Protein AF-A0A1G0L7F6-F1 (afdb_monomer_lite)

Secondary structure (DSSP, 8-state):
----S--HHHHHHSGGGGHHHHHHHHHHHTT--TTT--SEEEEEE--SSS--SPPEEEESS-SSSSS-EEEEEEHHHHHH-TTHHHHHHHHHHHHTTPPPGGGGT--TTT--BTTS--GGG--BTTBPPSS--B--HHHHHHHHT-TTT-GGG-SS----PPPPPTTS-S--PPPPP--TTS-----EEEESS---TT--GGGGGSSEE-----SS----TTT-EEPPPPSSSEEEEEEEEEEEEEEEEEEEEE-BTTTB---SEEEEEEEETTEEEEEEEEE--SSEEEEEEEEEEEEEEEEEEE--TTS--EEEEEEEE-TTS-BSS---EESS--S-SBTT-

Sequence (345 aa):
MHRSAHTLASLRAAPESGVPPLVAELLAAQGVSRFSARHVYVIVVMNDADDFPIGGGRPLNGGLGTGAGVVVLSSFALTRSPNVQSTLQHELGHGFGLVHSDNYGEDMATGRSLMSYNPAHHTNGLEPSATPGVLLPVELAALALNRRVFPALSGETTVVLPAAVPGHPDLAWLPAMTIPGQPAVALAVTTRSGEEFQSAAARIAHGRLRPSAGPGVTFDASTMWQSSHSADGWVALDLAFPASVTLTGVGIHTGHSGLYHQAQEVRLDVLDGASSRVVTSAATGEADCLLATTVASGRTWRLSFRAGSSGMVTVRGLEFRGAAGEDVYPPMVREVAPARRPCGG

Radius of gyration: 21.84 Å; chains: 1; bounding box: 54×44×63 Å

Foldseek 3Di:
DDDDPDDQVRQCVDPPSNVQAVVLVVCVVVVHALLRALEAAEAEAEDQPDWGPPWAKARQQKAQARHFIYIYTYVNCLVPPQQSVLSRQLRVLRRNFHAACVLLVAAQQPDLASSHVDCQQGHGNNHGRPRHRDHDPLSLLSSCLNCSHCVPSVPDDLNQRDDGDPPGPANDMRHNDPHPPHFHQQWDKDWPQDFPPLAGRSQAAAAAQDDQADDDWPDDSNRKGKGDFAPVQKTKIKTAGRDKAKFQKKWWAKDHRVDDAAFQKKWKWADDPPDIDTFDMAGQQDRIAIAGGDTDIHRMMMMMTGTDPRSMMMTRHMFTQHPVRHTSHRDYNYNDGTRPHHGHD

Structure (mmCIF, N/CA/C/O backbone):
data_AF-A0A1G0L7F6-F1
#
_entry.id   AF-A0A1G0L7F6-F1
#
loop_
_atom_site.group_PDB
_atom_site.id
_atom_site.type_symbol
_atom_site.label_atom_id
_atom_site.label_alt_id
_atom_site.label_comp_id
_atom_site.label_asym_id
_atom_site.label_entity_id
_atom_site.label_seq_id
_atom_site.pdbx_PDB_ins_code
_atom_site.Cartn_x
_atom_site.Cartn_y
_atom_site.Cartn_z
_atom_site.occupancy
_atom_site.B_iso_or_equiv
_atom_site.auth_seq_id
_atom_site.auth_comp_id
_atom_site.auth_asym_id
_atom_site.auth_atom_id
_atom_site.pdbx_PDB_model_num
ATOM 1 N N . MET A 1 1 ? 17.304 -17.169 -14.401 1.00 72.06 1 MET A N 1
ATOM 2 C CA . MET A 1 1 ? 16.814 -16.576 -15.663 1.00 72.06 1 MET A CA 1
ATOM 3 C C . MET A 1 1 ? 15.602 -17.382 -16.098 1.00 72.06 1 MET A C 1
ATOM 5 O O . MET A 1 1 ? 15.721 -18.596 -16.178 1.00 72.06 1 MET A O 1
ATOM 9 N N . HIS A 1 2 ? 14.447 -16.740 -16.275 1.00 83.88 2 HIS A N 1
ATOM 10 C CA . HIS A 1 2 ? 13.197 -17.379 -16.711 1.00 83.88 2 HIS A CA 1
ATOM 11 C C . HIS A 1 2 ? 12.884 -16.929 -18.139 1.00 83.88 2 HIS A C 1
ATOM 13 O O . HIS A 1 2 ? 13.064 -15.750 -18.441 1.00 83.88 2 HIS A O 1
ATOM 19 N N . ARG A 1 3 ? 12.444 -17.838 -19.013 1.00 89.00 3 ARG A N 1
ATOM 20 C CA . ARG A 1 3 ? 12.046 -17.512 -20.391 1.00 89.00 3 ARG A CA 1
ATOM 21 C C . ARG A 1 3 ? 10.538 -17.662 -20.508 1.00 89.00 3 ARG A C 1
ATOM 23 O O . ARG A 1 3 ? 10.031 -18.748 -20.261 1.00 89.00 3 ARG A O 1
ATOM 30 N N . SER A 1 4 ? 9.865 -16.586 -20.910 1.00 91.25 4 SER A N 1
ATOM 31 C CA . SER A 1 4 ? 8.408 -16.588 -21.012 1.00 91.25 4 SER A CA 1
ATOM 32 C C . SER A 1 4 ? 7.893 -17.504 -22.125 1.00 91.25 4 SER A C 1
ATOM 34 O O . SER A 1 4 ? 8.513 -17.606 -23.189 1.00 91.25 4 SER A O 1
ATOM 36 N N . ALA A 1 5 ? 6.735 -18.123 -21.887 1.00 93.44 5 ALA A N 1
ATOM 37 C CA . ALA A 1 5 ? 5.958 -18.830 -22.904 1.00 93.44 5 ALA A CA 1
ATOM 38 C C . ALA A 1 5 ? 5.149 -17.889 -23.825 1.00 93.44 5 ALA A C 1
ATOM 40 O O . ALA A 1 5 ? 4.627 -18.326 -24.853 1.00 93.44 5 ALA A O 1
ATOM 41 N N . HIS A 1 6 ? 5.032 -16.604 -23.478 1.00 93.62 6 HIS A N 1
ATOM 42 C CA . HIS A 1 6 ? 4.277 -15.622 -24.251 1.00 93.62 6 HIS A CA 1
ATOM 43 C C . HIS A 1 6 ? 5.030 -15.164 -25.507 1.00 93.62 6 HIS A C 1
ATOM 45 O O . HIS A 1 6 ? 6.242 -14.950 -25.505 1.00 93.62 6 HIS A O 1
ATOM 51 N N . THR A 1 7 ? 4.285 -14.954 -26.594 1.00 95.00 7 THR A N 1
ATOM 52 C CA . THR A 1 7 ? 4.811 -14.331 -27.818 1.00 95.00 7 THR A CA 1
ATOM 53 C C . THR A 1 7 ? 4.715 -12.809 -27.729 1.00 95.00 7 THR A C 1
ATOM 55 O O . THR A 1 7 ? 3.814 -12.281 -27.074 1.00 95.00 7 THR A O 1
ATOM 58 N N . LEU A 1 8 ? 5.569 -12.086 -28.460 1.00 94.25 8 LEU A N 1
ATOM 59 C CA . LEU A 1 8 ? 5.511 -10.619 -28.525 1.00 94.25 8 LEU A CA 1
ATOM 60 C C . LEU A 1 8 ? 4.131 -10.108 -28.975 1.00 94.25 8 LEU A C 1
ATOM 62 O O . LEU A 1 8 ? 3.608 -9.155 -28.405 1.00 94.25 8 LEU A O 1
ATOM 66 N N . ALA A 1 9 ? 3.511 -10.779 -29.952 1.00 95.12 9 ALA A N 1
ATOM 67 C CA . ALA A 1 9 ? 2.163 -10.452 -30.413 1.00 95.12 9 ALA A CA 1
ATOM 68 C C . ALA A 1 9 ? 1.120 -10.600 -29.292 1.00 95.12 9 ALA A C 1
ATOM 70 O O . ALA A 1 9 ? 0.277 -9.722 -29.120 1.00 95.12 9 ALA A O 1
ATOM 71 N N . SER A 1 10 ? 1.210 -11.666 -28.486 1.00 95.31 10 SER A N 1
ATOM 72 C CA . SER A 1 10 ? 0.304 -11.854 -27.346 1.00 95.31 10 SER A CA 1
ATOM 73 C C . SER A 1 10 ? 0.489 -10.794 -26.257 1.00 95.31 10 SER A C 1
ATOM 75 O O . SER A 1 10 ? -0.498 -10.345 -25.684 1.00 95.31 10 SER A O 1
ATOM 77 N N . LEU A 1 11 ? 1.726 -10.344 -26.011 1.00 95.25 11 LEU A N 1
ATOM 78 C CA . LEU A 1 11 ? 2.011 -9.295 -25.028 1.00 95.25 11 LEU A CA 1
ATOM 79 C C . LEU A 1 11 ? 1.459 -7.934 -25.467 1.00 95.25 11 LEU A C 1
ATOM 81 O O . LEU A 1 11 ? 0.897 -7.218 -24.647 1.00 95.25 11 LEU A O 1
ATOM 85 N N . ARG A 1 12 ? 1.550 -7.597 -26.760 1.00 95.19 12 ARG A N 1
ATOM 86 C CA . ARG A 1 12 ? 0.977 -6.353 -27.311 1.00 95.19 12 ARG A CA 1
ATOM 87 C C . ARG A 1 12 ? -0.542 -6.296 -27.225 1.00 95.19 12 ARG A C 1
ATOM 89 O O . ARG A 1 12 ? -1.099 -5.217 -27.066 1.00 95.19 12 ARG A O 1
ATOM 96 N N . ALA A 1 13 ? -1.202 -7.443 -27.355 1.00 95.50 13 ALA A N 1
ATOM 97 C CA . ALA A 1 13 ? -2.653 -7.541 -27.245 1.00 95.50 13 ALA A CA 1
ATOM 98 C C . ALA A 1 13 ? -3.151 -7.553 -25.787 1.00 95.50 13 ALA A C 1
ATOM 100 O O . ALA A 1 13 ? -4.350 -7.412 -25.550 1.00 95.50 13 ALA A O 1
ATOM 101 N N . ALA A 1 14 ? -2.258 -7.753 -24.815 1.00 94.06 14 ALA A N 1
ATOM 102 C CA . ALA A 1 14 ? -2.611 -7.839 -23.406 1.00 94.06 14 ALA A CA 1
ATOM 103 C C . ALA A 1 14 ? -2.655 -6.449 -22.733 1.00 94.06 14 ALA A C 1
ATOM 105 O O . ALA A 1 14 ? -1.966 -5.523 -23.167 1.00 94.06 14 ALA A O 1
ATOM 106 N N . PRO A 1 15 ? -3.428 -6.290 -21.639 1.00 89.62 15 PRO A N 1
ATOM 107 C CA . PRO A 1 15 ? -3.436 -5.063 -20.847 1.00 89.62 15 PRO A CA 1
ATOM 108 C C . PRO A 1 15 ? -2.047 -4.697 -20.325 1.00 89.62 15 PRO A C 1
ATOM 110 O O . PRO A 1 15 ? -1.209 -5.574 -20.103 1.00 89.62 15 PRO A O 1
ATOM 113 N N . GLU A 1 16 ? -1.836 -3.401 -20.078 1.00 89.00 16 GLU A N 1
ATOM 114 C CA . GLU A 1 16 ? -0.613 -2.882 -19.449 1.00 89.00 16 GLU A CA 1
ATOM 115 C C . GLU A 1 16 ? 0.664 -3.396 -20.139 1.00 89.00 16 GLU A C 1
ATOM 117 O O . GLU A 1 16 ? 1.609 -3.851 -19.495 1.00 89.00 16 GLU A O 1
ATOM 122 N N . SER A 1 17 ? 0.651 -3.390 -21.476 1.00 90.19 17 SER A N 1
ATOM 123 C CA . SER A 1 17 ? 1.764 -3.831 -22.326 1.00 90.19 17 SER A CA 1
ATOM 124 C C . SER A 1 17 ? 2.226 -5.275 -22.066 1.00 90.19 17 SER A C 1
ATOM 126 O O . SER A 1 17 ? 3.386 -5.616 -22.299 1.00 90.19 17 SER A O 1
ATOM 128 N N . GLY A 1 18 ? 1.335 -6.133 -21.558 1.00 92.62 18 GLY A N 1
ATOM 129 C CA . GLY A 1 18 ? 1.617 -7.543 -21.292 1.00 92.62 18 GLY A CA 1
ATOM 130 C C . GLY A 1 18 ? 2.434 -7.814 -20.029 1.00 92.62 18 GLY A C 1
ATOM 131 O O . GLY A 1 18 ? 2.812 -8.960 -19.793 1.00 92.62 18 GLY A O 1
ATOM 132 N N . VAL A 1 19 ? 2.674 -6.814 -19.177 1.00 94.38 19 VAL A N 1
ATOM 133 C CA . VAL A 1 19 ? 3.399 -7.015 -17.911 1.00 94.38 19 VAL A CA 1
ATOM 134 C C . VAL A 1 19 ? 2.652 -7.949 -16.945 1.00 94.38 19 VAL A C 1
ATOM 136 O O . VAL A 1 19 ? 3.289 -8.857 -16.407 1.00 94.38 19 VAL A O 1
ATOM 139 N N . PRO A 1 20 ? 1.326 -7.819 -16.727 1.00 94.88 20 PRO A N 1
ATOM 140 C CA . PRO A 1 20 ? 0.623 -8.675 -15.776 1.00 94.88 20 PRO A CA 1
ATOM 141 C C . PRO A 1 20 ? 0.734 -10.190 -16.021 1.00 94.88 20 PRO A C 1
ATOM 143 O O . PRO A 1 20 ? 1.033 -10.908 -15.062 1.00 94.88 20 PRO A O 1
ATOM 146 N N . PRO A 1 21 ? 0.535 -10.722 -17.247 1.00 95.38 21 PRO A N 1
ATOM 147 C CA . PRO A 1 21 ? 0.727 -12.151 -17.491 1.00 95.38 21 PRO A CA 1
ATOM 148 C C . PRO A 1 21 ? 2.187 -12.598 -17.300 1.00 95.38 21 PRO A C 1
ATOM 150 O O . PRO A 1 21 ? 2.408 -13.673 -16.748 1.00 95.38 21 PRO A O 1
ATOM 153 N N . LEU A 1 22 ? 3.182 -11.765 -17.641 1.00 95.75 22 LEU A N 1
ATOM 154 C CA . LEU A 1 22 ? 4.599 -12.070 -17.384 1.00 95.75 22 LEU A CA 1
ATOM 155 C C . LEU A 1 22 ? 4.899 -12.177 -15.884 1.00 95.75 22 LEU A C 1
ATOM 157 O O . LEU A 1 22 ? 5.602 -13.088 -15.449 1.00 95.75 22 LEU A O 1
ATOM 161 N N . VAL A 1 23 ? 4.340 -11.273 -15.076 1.00 94.88 23 VAL A N 1
ATOM 162 C CA . VAL A 1 23 ? 4.461 -11.329 -13.614 1.00 94.88 23 VAL A CA 1
ATOM 163 C C . VAL A 1 23 ? 3.778 -12.579 -13.060 1.00 94.88 23 VAL A C 1
ATOM 165 O O . VAL A 1 23 ? 4.362 -13.256 -12.217 1.00 94.88 23 VAL A O 1
ATOM 168 N N . ALA A 1 24 ? 2.577 -12.923 -13.535 1.00 95.19 24 ALA A N 1
ATOM 169 C CA . ALA A 1 24 ? 1.886 -14.141 -13.112 1.00 95.19 24 ALA A CA 1
ATOM 170 C C . ALA A 1 24 ? 2.729 -15.399 -13.386 1.00 95.19 24 ALA A C 1
ATOM 172 O O . ALA A 1 24 ? 2.884 -16.242 -12.500 1.00 95.19 24 ALA A O 1
ATOM 173 N N . GLU A 1 25 ? 3.324 -15.487 -14.579 1.00 95.31 25 GLU A N 1
ATOM 174 C CA . GLU A 1 25 ? 4.220 -16.576 -14.971 1.00 95.31 25 GLU A CA 1
ATOM 175 C C . GLU A 1 25 ? 5.462 -16.649 -14.066 1.00 95.31 25 GLU A C 1
ATOM 177 O O . GLU A 1 25 ? 5.811 -17.723 -13.575 1.00 95.31 25 GLU A O 1
ATOM 182 N N . LEU A 1 26 ? 6.097 -15.506 -13.780 1.00 94.19 26 LEU A N 1
ATOM 183 C CA . LEU A 1 26 ? 7.281 -15.428 -12.916 1.00 94.19 26 LEU A CA 1
ATOM 184 C C . LEU A 1 26 ? 6.991 -15.836 -11.469 1.00 94.19 26 LEU A C 1
ATOM 186 O O . LEU A 1 26 ? 7.771 -16.584 -10.878 1.00 94.19 26 LEU A O 1
ATOM 190 N N . LEU A 1 27 ? 5.881 -15.364 -10.895 1.00 93.50 27 LEU A N 1
ATOM 191 C CA . LEU A 1 27 ? 5.478 -15.729 -9.536 1.00 93.50 27 LEU A CA 1
ATOM 192 C C . LEU A 1 27 ? 5.204 -17.236 -9.436 1.00 93.50 27 LEU A C 1
ATOM 194 O O . LEU A 1 27 ? 5.691 -17.886 -8.509 1.00 93.50 27 LEU A O 1
ATOM 198 N N . ALA A 1 28 ? 4.500 -17.800 -10.425 1.00 94.31 28 ALA A N 1
ATOM 199 C CA . ALA A 1 28 ? 4.236 -19.234 -10.504 1.00 94.31 28 ALA A CA 1
ATOM 200 C C . ALA A 1 28 ? 5.531 -20.052 -10.626 1.00 94.31 28 ALA A C 1
ATOM 202 O O . ALA A 1 28 ? 5.722 -21.006 -9.874 1.00 94.31 28 ALA A O 1
ATOM 203 N N . ALA A 1 29 ? 6.453 -19.644 -11.505 1.00 93.44 29 ALA A N 1
ATOM 204 C CA . ALA A 1 29 ? 7.744 -20.309 -11.691 1.00 93.44 29 ALA A CA 1
ATOM 205 C C . ALA A 1 29 ? 8.616 -20.294 -10.422 1.00 93.44 29 ALA A C 1
ATOM 207 O O . ALA A 1 29 ? 9.416 -21.201 -10.206 1.00 93.44 29 ALA A O 1
ATOM 208 N N . GLN A 1 30 ? 8.457 -19.278 -9.571 1.00 91.69 30 GLN A N 1
ATOM 209 C CA . GLN A 1 30 ? 9.163 -19.171 -8.295 1.00 91.69 30 GLN A CA 1
ATOM 210 C C . GLN A 1 30 ? 8.425 -19.811 -7.113 1.00 91.69 30 GLN A C 1
ATOM 212 O O . GLN A 1 30 ? 8.965 -19.829 -6.008 1.00 91.69 30 GLN A O 1
ATOM 217 N N . GLY A 1 31 ? 7.204 -20.320 -7.309 1.00 91.75 31 GLY A N 1
ATOM 218 C CA . GLY A 1 31 ? 6.394 -20.870 -6.221 1.00 91.75 31 GLY A CA 1
ATOM 219 C C . GLY A 1 31 ? 6.024 -19.831 -5.157 1.00 91.75 31 GLY A C 1
ATOM 220 O O . GLY A 1 31 ? 5.859 -20.173 -3.986 1.00 91.75 31 GLY A O 1
ATOM 221 N N . VAL A 1 32 ? 5.919 -18.555 -5.540 1.00 88.62 32 VAL A N 1
ATOM 222 C CA . VAL A 1 32 ? 5.548 -17.453 -4.642 1.00 88.62 32 VAL A CA 1
ATOM 223 C C . VAL A 1 32 ? 4.244 -16.798 -5.092 1.00 88.62 32 VAL A C 1
ATOM 225 O O . VAL A 1 32 ? 3.774 -16.967 -6.212 1.00 88.62 32 VAL A O 1
ATOM 228 N N . SER A 1 33 ? 3.644 -16.025 -4.194 1.00 86.75 33 SER A N 1
ATOM 229 C CA . SER A 1 33 ? 2.501 -15.162 -4.483 1.00 86.75 33 SER A CA 1
ATOM 230 C C . SER A 1 33 ? 2.938 -13.705 -4.463 1.00 86.75 33 SER A C 1
ATOM 232 O O . SER A 1 33 ? 4.004 -13.371 -3.935 1.00 86.75 33 SER A O 1
ATOM 234 N N . ARG A 1 34 ? 2.063 -12.805 -4.915 1.00 85.25 34 ARG A N 1
ATOM 235 C CA . ARG A 1 34 ? 2.271 -11.358 -4.742 1.00 85.25 34 ARG A CA 1
ATOM 236 C C . ARG A 1 34 ? 2.502 -10.944 -3.276 1.00 85.25 34 ARG A C 1
ATOM 238 O O . ARG A 1 34 ? 3.130 -9.922 -3.023 1.00 85.25 34 ARG A O 1
ATOM 245 N N . PHE A 1 35 ? 2.027 -11.735 -2.307 1.00 80.88 35 PHE A N 1
ATOM 246 C CA . PHE A 1 35 ? 2.174 -11.460 -0.873 1.00 80.88 35 PHE A CA 1
ATOM 247 C C . PHE A 1 35 ? 3.419 -12.085 -0.241 1.00 80.88 35 PHE A C 1
ATOM 249 O O . PHE A 1 35 ? 3.814 -11.656 0.842 1.00 80.88 35 PHE A O 1
ATOM 256 N N . SER A 1 36 ? 4.029 -13.088 -0.877 1.00 79.56 36 SER A N 1
ATOM 257 C CA . SER A 1 36 ? 5.239 -13.756 -0.374 1.00 79.56 36 SER A CA 1
ATOM 258 C C . SER A 1 36 ? 6.500 -13.424 -1.172 1.00 79.56 36 SER A C 1
ATOM 260 O O . SER A 1 36 ? 7.602 -13.695 -0.695 1.00 79.56 36 SER A O 1
ATOM 262 N N . ALA A 1 37 ? 6.365 -12.807 -2.348 1.00 83.06 37 ALA A N 1
ATOM 263 C CA . ALA A 1 37 ? 7.486 -12.345 -3.154 1.00 83.06 37 ALA A CA 1
ATOM 264 C C . ALA A 1 37 ? 8.290 -11.237 -2.442 1.00 83.06 37 ALA A C 1
ATOM 266 O O . ALA A 1 37 ? 7.727 -10.305 -1.861 1.00 83.06 37 ALA A O 1
ATOM 267 N N . ARG A 1 38 ? 9.624 -11.347 -2.508 1.00 80.06 38 ARG A N 1
ATOM 268 C CA . ARG A 1 38 ? 10.590 -10.468 -1.814 1.00 80.06 38 ARG A CA 1
ATOM 269 C C . ARG A 1 38 ? 11.515 -9.686 -2.750 1.00 80.06 38 ARG A C 1
ATOM 271 O O . ARG A 1 38 ? 12.382 -8.967 -2.273 1.00 80.06 38 ARG A O 1
ATOM 278 N N . HIS A 1 39 ? 11.359 -9.840 -4.061 1.00 85.06 39 HIS A N 1
ATOM 279 C CA . HIS A 1 39 ? 12.280 -9.282 -5.051 1.00 85.06 39 HIS A CA 1
ATOM 280 C C . HIS A 1 39 ? 11.573 -8.281 -5.957 1.00 85.06 39 HIS A C 1
ATOM 282 O O . HIS A 1 39 ? 10.395 -8.447 -6.258 1.00 85.06 39 HIS A O 1
ATOM 288 N N . VAL A 1 40 ? 12.301 -7.278 -6.441 1.00 89.44 40 VAL A N 1
ATOM 289 C CA . VAL A 1 40 ? 11.885 -6.560 -7.648 1.00 89.44 40 VAL A CA 1
ATOM 290 C C . VAL A 1 40 ? 12.334 -7.372 -8.855 1.00 89.44 40 VAL A C 1
ATOM 292 O O . VAL A 1 40 ? 13.505 -7.732 -8.977 1.00 89.44 40 VAL A O 1
ATOM 295 N N . TYR A 1 41 ? 11.386 -7.698 -9.725 1.00 91.81 41 TYR A N 1
ATOM 296 C CA . TYR A 1 41 ? 11.633 -8.468 -10.935 1.00 91.81 41 TYR A CA 1
ATOM 297 C C . TYR A 1 41 ? 11.946 -7.524 -12.086 1.00 91.81 41 TYR A C 1
ATOM 299 O O . TYR A 1 41 ? 11.097 -6.730 -12.473 1.00 91.81 41 TYR A O 1
ATOM 307 N N . VAL A 1 42 ? 13.142 -7.631 -12.657 1.00 94.25 42 VAL A N 1
ATOM 308 C CA . VAL A 1 42 ? 13.467 -6.948 -13.913 1.00 94.25 42 VAL A CA 1
ATOM 309 C C . VAL A 1 42 ? 13.126 -7.883 -15.068 1.00 94.25 42 VAL A C 1
ATOM 311 O O . VAL A 1 42 ? 13.669 -8.984 -15.170 1.00 94.25 42 VAL A O 1
ATOM 314 N N . ILE A 1 43 ? 12.206 -7.450 -15.921 1.00 95.25 43 ILE A N 1
ATOM 315 C CA . ILE A 1 43 ? 11.708 -8.190 -17.075 1.00 95.25 43 ILE A CA 1
ATOM 316 C C . ILE A 1 43 ? 12.208 -7.496 -18.334 1.00 95.25 43 ILE A C 1
ATOM 318 O O . ILE A 1 43 ? 11.860 -6.350 -18.604 1.00 95.25 43 ILE A O 1
ATOM 322 N N . VAL A 1 44 ? 13.003 -8.215 -19.121 1.00 95.06 44 VAL A N 1
ATOM 323 C CA . VAL A 1 44 ? 13.464 -7.747 -20.429 1.00 95.06 44 VAL A CA 1
ATOM 324 C C . VAL A 1 44 ? 12.673 -8.473 -21.508 1.00 95.06 44 VAL A C 1
ATOM 326 O O . VAL A 1 44 ? 12.763 -9.696 -21.633 1.00 95.06 44 VAL A O 1
ATOM 329 N N . VAL A 1 45 ? 11.898 -7.725 -22.290 1.00 95.25 45 VAL A N 1
ATOM 330 C CA . VAL A 1 45 ? 11.219 -8.251 -23.477 1.00 95.25 45 VAL A CA 1
ATOM 331 C C . VAL A 1 45 ? 12.175 -8.146 -24.658 1.00 95.25 45 VAL A C 1
ATOM 333 O O . VAL A 1 45 ? 12.540 -7.054 -25.087 1.00 95.25 45 VAL A O 1
ATOM 336 N N . MET A 1 46 ? 12.589 -9.301 -25.178 1.00 94.50 46 MET A N 1
ATOM 337 C CA . MET A 1 46 ? 13.467 -9.374 -26.344 1.00 94.50 46 MET A CA 1
ATOM 338 C C . MET A 1 46 ? 12.701 -8.928 -27.592 1.00 94.50 46 MET A C 1
ATOM 340 O O . MET A 1 46 ? 11.808 -9.630 -28.071 1.00 94.50 46 MET A O 1
ATOM 344 N N . ASN A 1 47 ? 13.035 -7.743 -28.081 1.00 92.56 47 ASN A N 1
ATOM 345 C CA . ASN A 1 47 ? 12.400 -7.068 -29.195 1.00 92.56 47 ASN A CA 1
ATOM 346 C C . ASN A 1 47 ? 13.342 -5.973 -29.711 1.00 92.56 47 ASN A C 1
ATOM 348 O O . ASN A 1 47 ? 13.459 -4.927 -29.086 1.00 92.56 47 ASN A O 1
ATOM 352 N N . ASP A 1 48 ? 14.005 -6.213 -30.842 1.00 92.88 48 ASP A N 1
ATOM 353 C CA . ASP A 1 48 ? 14.969 -5.264 -31.424 1.00 92.88 48 ASP A CA 1
ATOM 354 C C . ASP A 1 48 ? 14.338 -4.325 -32.466 1.00 92.88 48 ASP A C 1
ATOM 356 O O . ASP A 1 48 ? 15.033 -3.486 -33.050 1.00 92.88 48 ASP A O 1
ATOM 360 N N . ALA A 1 49 ? 13.039 -4.490 -32.740 1.00 95.00 49 ALA A N 1
ATOM 361 C CA . ALA A 1 49 ? 12.332 -3.757 -33.785 1.00 95.00 49 ALA A CA 1
ATOM 362 C C . ALA A 1 49 ? 11.860 -2.376 -33.314 1.00 95.00 49 ALA A C 1
ATOM 364 O O . ALA A 1 49 ? 11.966 -1.406 -34.063 1.00 95.00 49 ALA A O 1
ATOM 365 N N . ASP A 1 50 ? 11.350 -2.286 -32.087 1.00 95.12 50 ASP A N 1
ATOM 366 C CA . ASP A 1 50 ? 10.826 -1.057 -31.496 1.00 95.12 50 ASP A CA 1
ATOM 367 C C . ASP A 1 50 ? 10.925 -1.085 -29.963 1.00 95.12 50 ASP A C 1
ATOM 369 O O . ASP A 1 50 ? 11.206 -2.121 -29.353 1.00 95.12 50 ASP A O 1
ATOM 373 N N . ASP A 1 51 ? 10.668 0.065 -29.338 1.00 93.75 51 ASP A N 1
ATOM 374 C CA . ASP A 1 51 ? 10.638 0.201 -27.883 1.00 93.75 51 ASP A CA 1
ATOM 375 C C . ASP A 1 51 ? 9.303 -0.280 -27.292 1.00 93.75 51 ASP A C 1
ATOM 377 O O . ASP A 1 51 ? 8.483 0.495 -26.796 1.00 93.75 51 ASP A O 1
ATOM 381 N N . PHE A 1 52 ? 9.054 -1.586 -27.405 1.00 94.94 52 PHE A N 1
ATOM 382 C CA . PHE A 1 52 ? 7.931 -2.239 -26.742 1.00 94.94 52 PHE A CA 1
ATOM 383 C C . PHE A 1 52 ? 8.400 -3.369 -25.810 1.00 94.94 52 PHE A C 1
ATOM 385 O O . PHE A 1 52 ? 9.105 -4.279 -26.269 1.00 94.94 52 PHE A O 1
ATOM 392 N N . PRO A 1 53 ? 7.928 -3.387 -24.548 1.00 93.81 53 PRO A N 1
ATOM 393 C CA . PRO A 1 53 ? 7.170 -2.321 -23.894 1.00 93.81 53 PRO A CA 1
ATOM 394 C C . PRO A 1 53 ? 8.089 -1.137 -23.563 1.00 93.81 53 PRO A C 1
ATOM 396 O O . PRO A 1 53 ? 9.281 -1.331 -23.323 1.00 93.81 53 PRO A O 1
ATOM 399 N N . ILE A 1 54 ? 7.512 0.066 -23.513 1.00 92.00 54 ILE A N 1
ATOM 400 C CA . ILE A 1 54 ? 8.199 1.242 -22.967 1.00 92.00 54 ILE A CA 1
ATOM 401 C C . ILE A 1 54 ? 8.573 0.943 -21.512 1.00 92.00 54 ILE A C 1
ATOM 403 O O . ILE A 1 54 ? 7.815 0.271 -20.802 1.00 92.00 54 ILE A O 1
ATOM 407 N N . GLY A 1 55 ? 9.742 1.431 -21.094 1.00 91.38 55 GLY A N 1
ATOM 408 C CA . GLY A 1 55 ? 10.230 1.283 -19.729 1.00 91.38 55 GLY A CA 1
ATOM 409 C C . GLY A 1 55 ? 9.182 1.676 -18.690 1.00 91.38 55 GLY A C 1
ATOM 410 O O . GLY A 1 55 ? 8.533 2.710 -18.823 1.00 91.38 55 GLY A O 1
ATOM 411 N N . GLY A 1 56 ? 8.995 0.825 -17.683 1.00 92.94 56 GLY A N 1
ATOM 412 C CA . GLY A 1 56 ? 8.009 1.067 -16.638 1.00 92.94 56 GLY A CA 1
ATOM 413 C C . GLY A 1 56 ? 8.243 0.220 -15.395 1.00 92.94 56 GLY A C 1
ATOM 414 O O . GLY A 1 56 ? 8.634 -0.945 -15.482 1.00 92.94 56 GLY A O 1
ATOM 415 N N . GLY A 1 57 ? 7.961 0.788 -14.233 1.00 92.12 57 GLY A N 1
ATOM 416 C CA . GLY A 1 57 ? 8.098 0.155 -12.935 1.00 92.12 57 GLY A CA 1
ATOM 417 C C . GLY A 1 57 ? 6.851 0.350 -12.088 1.00 92.12 57 GLY A C 1
ATOM 418 O O . GLY A 1 57 ? 6.119 1.326 -12.235 1.00 92.12 57 GLY A O 1
ATOM 419 N N . ARG A 1 58 ? 6.571 -0.609 -11.203 1.00 89.31 58 ARG A N 1
ATOM 420 C CA . ARG A 1 58 ? 5.554 -0.457 -10.150 1.00 89.31 58 ARG A CA 1
ATOM 421 C C . ARG A 1 58 ? 5.676 -1.520 -9.061 1.00 89.31 58 ARG A C 1
ATOM 423 O O . ARG A 1 58 ? 6.167 -2.622 -9.336 1.00 89.31 58 ARG A O 1
ATOM 430 N N . PRO A 1 59 ? 5.156 -1.257 -7.850 1.00 88.31 59 PRO A N 1
ATOM 431 C CA . PRO A 1 59 ? 4.994 -2.294 -6.844 1.00 88.31 59 PRO A CA 1
ATOM 432 C C . PRO A 1 59 ? 3.945 -3.317 -7.294 1.00 88.31 59 PRO A C 1
ATOM 434 O O . PRO A 1 59 ? 2.960 -2.979 -7.955 1.00 88.31 59 PRO A O 1
ATOM 437 N N . LEU A 1 60 ? 4.092 -4.576 -6.872 1.00 88.19 60 LEU A N 1
ATOM 438 C CA . LEU A 1 60 ? 3.050 -5.572 -7.121 1.00 88.19 60 LEU A CA 1
ATOM 439 C C . LEU A 1 60 ? 1.791 -5.228 -6.330 1.00 88.19 60 LEU A C 1
ATOM 441 O O . LEU A 1 60 ? 0.693 -5.299 -6.868 1.00 88.19 60 LEU A O 1
ATOM 445 N 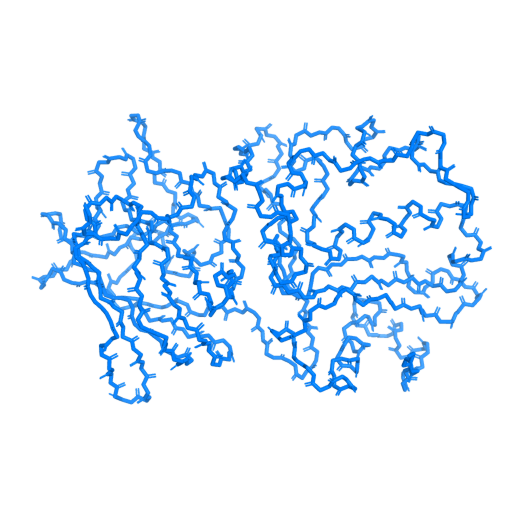N . ASN A 1 61 ? 1.938 -4.845 -5.063 1.00 83.00 61 ASN A N 1
ATOM 446 C CA . ASN A 1 61 ? 0.823 -4.694 -4.126 1.00 83.00 61 ASN A CA 1
ATOM 447 C C . ASN A 1 61 ? 0.309 -3.258 -3.964 1.00 83.00 61 ASN A C 1
ATOM 449 O O . ASN A 1 61 ? -0.634 -3.034 -3.211 1.00 83.00 61 ASN A O 1
ATOM 453 N N . GLY A 1 62 ? 0.877 -2.313 -4.711 1.00 80.88 62 GLY A N 1
ATOM 454 C CA . GLY A 1 62 ? 0.537 -0.903 -4.601 1.00 80.88 62 GLY A CA 1
ATOM 455 C C . GLY A 1 62 ? 1.200 -0.213 -3.408 1.00 80.88 62 GLY A C 1
ATOM 456 O O . GLY A 1 62 ? 1.645 -0.843 -2.443 1.00 80.88 62 GLY A O 1
ATOM 457 N N . GLY A 1 63 ? 1.250 1.109 -3.505 1.00 74.50 63 GLY A N 1
ATOM 458 C CA . GLY A 1 63 ? 1.753 2.006 -2.474 1.00 74.50 63 GLY A CA 1
ATOM 459 C C . GLY A 1 63 ? 3.239 1.885 -2.109 1.00 74.50 63 GLY A C 1
ATOM 460 O O . GLY A 1 63 ? 4.039 1.275 -2.816 1.00 74.50 63 GLY A O 1
ATOM 461 N N . LEU A 1 64 ? 3.599 2.501 -0.981 1.00 65.00 64 LEU A N 1
ATOM 462 C CA . LEU A 1 64 ? 4.962 2.676 -0.473 1.00 65.00 64 LEU A CA 1
ATOM 463 C C . LEU A 1 64 ? 5.312 1.480 0.426 1.00 65.00 64 LEU A C 1
ATOM 465 O O . LEU A 1 64 ? 5.271 1.563 1.650 1.00 65.00 64 LEU A O 1
ATOM 469 N N . GLY A 1 65 ? 5.621 0.337 -0.192 1.00 61.47 65 GLY A N 1
ATOM 470 C CA . GLY A 1 65 ? 6.446 -0.691 0.457 1.00 61.47 65 GLY A CA 1
ATOM 471 C C . GLY A 1 65 ? 5.771 -1.979 0.935 1.00 61.47 65 GLY A C 1
ATOM 472 O O . GLY A 1 65 ? 5.948 -2.365 2.087 1.00 61.47 65 GLY A O 1
ATOM 473 N N . THR A 1 66 ? 5.050 -2.708 0.072 1.00 56.53 66 THR A N 1
ATOM 474 C CA . THR A 1 66 ? 4.237 -3.879 0.517 1.00 56.53 66 THR A CA 1
ATOM 475 C C . THR A 1 66 ? 4.540 -5.205 -0.120 1.00 56.53 66 THR A C 1
ATOM 477 O O . THR A 1 66 ? 3.780 -6.174 -0.020 1.00 56.53 66 THR A O 1
ATOM 480 N N . GLY A 1 67 ? 5.702 -5.277 -0.738 1.00 62.84 67 GLY A N 1
ATOM 481 C CA . GLY A 1 67 ? 6.244 -6.515 -1.241 1.00 62.84 67 GLY A CA 1
ATOM 482 C C . GLY A 1 67 ? 7.209 -6.257 -2.375 1.00 62.84 67 GLY A C 1
ATOM 483 O O . GLY A 1 67 ? 7.870 -5.221 -2.440 1.00 62.84 67 GLY A O 1
ATOM 484 N N . ALA A 1 68 ? 7.269 -7.253 -3.245 1.00 78.56 68 ALA A N 1
ATOM 485 C CA . ALA A 1 68 ? 7.933 -7.209 -4.529 1.00 78.56 68 ALA A CA 1
ATOM 486 C C . ALA A 1 68 ? 7.399 -6.095 -5.447 1.00 78.56 68 ALA A C 1
ATOM 488 O O . ALA A 1 68 ? 6.307 -5.551 -5.257 1.00 78.56 68 ALA A O 1
ATOM 489 N N . GLY A 1 69 ? 8.151 -5.841 -6.508 1.00 90.12 69 GLY A N 1
ATOM 490 C CA . GLY A 1 69 ? 7.745 -4.992 -7.619 1.00 90.12 69 GLY A CA 1
ATOM 491 C C . GLY A 1 69 ? 8.212 -5.566 -8.938 1.00 90.12 69 GLY A C 1
ATOM 492 O O . GLY A 1 69 ? 8.793 -6.652 -8.996 1.00 90.12 69 GLY A O 1
ATOM 493 N N . VAL A 1 70 ? 7.967 -4.826 -10.003 1.00 93.75 70 VAL A N 1
ATOM 494 C CA . VAL A 1 70 ? 8.434 -5.176 -11.336 1.00 93.75 70 VAL A CA 1
ATOM 495 C C . VAL A 1 70 ? 8.977 -3.939 -12.023 1.00 93.75 70 VAL A C 1
ATOM 497 O O . VAL A 1 70 ? 8.461 -2.843 -11.820 1.00 93.75 70 VAL A O 1
ATOM 500 N N . VAL A 1 71 ? 10.007 -4.150 -12.830 1.00 95.19 71 VAL A N 1
ATOM 501 C CA . VAL A 1 71 ? 10.496 -3.225 -13.845 1.00 95.19 71 VAL A CA 1
ATOM 502 C C . VAL A 1 71 ? 10.440 -3.958 -15.172 1.00 95.19 71 VAL A C 1
ATOM 504 O O . VAL A 1 71 ? 10.898 -5.096 -15.260 1.00 95.19 71 VAL A O 1
ATOM 507 N N . VAL A 1 72 ? 9.884 -3.330 -16.197 1.00 95.38 72 VAL A N 1
ATOM 508 C CA . VAL A 1 72 ? 9.856 -3.860 -17.556 1.00 95.38 72 VAL A CA 1
ATOM 509 C C . VAL A 1 72 ? 10.650 -2.950 -18.482 1.00 95.38 72 VAL A C 1
ATOM 511 O O . VAL A 1 72 ? 10.573 -1.731 -18.367 1.00 95.38 72 VAL A O 1
ATOM 514 N N . LEU A 1 73 ? 11.429 -3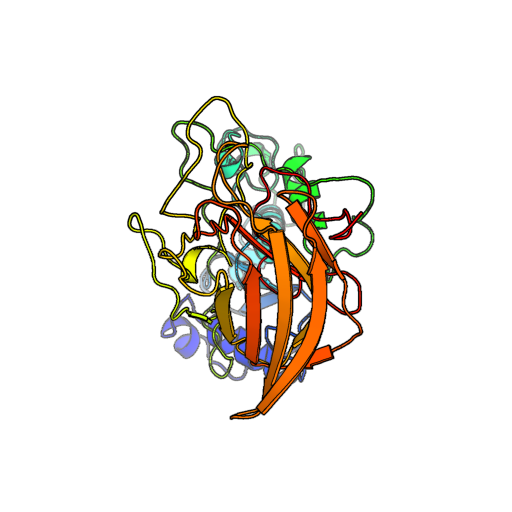.550 -19.379 1.00 95.00 73 LEU A N 1
ATOM 515 C CA . LEU A 1 73 ? 12.213 -2.872 -20.410 1.00 95.00 73 LEU A CA 1
ATOM 516 C C . LEU A 1 73 ? 12.204 -3.712 -21.696 1.00 95.00 73 LEU A C 1
ATOM 518 O O . LEU A 1 73 ? 12.054 -4.937 -21.649 1.00 95.00 73 LEU A O 1
ATOM 522 N N . SER A 1 74 ? 12.421 -3.073 -22.842 1.00 95.50 74 SER A N 1
ATOM 523 C CA . SER A 1 74 ? 12.655 -3.747 -24.124 1.00 95.50 74 SER A CA 1
ATOM 524 C C . SER A 1 74 ? 14.159 -3.932 -24.394 1.00 95.50 74 SER A C 1
ATOM 526 O O . SER A 1 74 ? 14.983 -3.125 -23.952 1.00 95.50 74 SER A O 1
ATOM 528 N N . SER A 1 75 ? 14.561 -4.969 -25.144 1.00 95.00 75 SER A N 1
ATOM 529 C CA . SER A 1 75 ? 15.959 -5.076 -25.610 1.00 95.00 75 SER A CA 1
ATOM 530 C C . SER A 1 75 ? 16.343 -3.943 -26.569 1.00 95.00 75 SER A C 1
ATOM 532 O O . SER A 1 75 ? 17.504 -3.526 -26.586 1.00 95.00 75 SER A O 1
ATOM 534 N N . PHE A 1 76 ? 15.374 -3.384 -27.302 1.00 95.62 76 PHE A N 1
ATOM 535 C CA . PHE A 1 76 ? 15.545 -2.148 -28.063 1.00 95.62 76 PHE A CA 1
ATOM 536 C C . PHE A 1 76 ? 16.017 -0.998 -27.168 1.00 95.62 76 PHE A C 1
ATOM 538 O O . PHE A 1 76 ? 17.043 -0.389 -27.462 1.00 95.62 76 PHE A O 1
ATOM 545 N N . ALA A 1 77 ? 15.333 -0.724 -26.052 1.00 92.62 77 ALA A N 1
ATOM 546 C CA . ALA A 1 77 ? 15.741 0.329 -25.124 1.00 92.62 77 ALA A CA 1
ATOM 547 C C . ALA A 1 77 ? 17.134 0.056 -24.549 1.00 92.62 77 ALA A C 1
ATOM 549 O O . ALA A 1 77 ? 17.961 0.963 -24.517 1.00 92.62 77 ALA A O 1
ATOM 550 N N . LEU A 1 78 ? 17.426 -1.198 -24.179 1.00 91.31 78 LEU A N 1
ATOM 551 C CA . LEU A 1 78 ? 18.741 -1.584 -23.655 1.00 91.31 78 LEU A CA 1
ATOM 552 C C . LEU A 1 78 ? 19.900 -1.305 -24.618 1.00 91.31 78 LEU A C 1
ATOM 554 O O . LEU A 1 78 ? 21.023 -1.092 -24.170 1.00 91.31 78 LEU A O 1
ATOM 558 N N . THR A 1 79 ? 19.641 -1.335 -25.924 1.00 90.75 79 THR A N 1
ATOM 559 C CA . THR A 1 79 ? 20.683 -1.223 -26.955 1.00 90.75 79 THR A CA 1
ATOM 560 C C . THR A 1 79 ? 20.692 0.118 -27.679 1.00 90.75 79 THR A C 1
ATOM 562 O O . THR A 1 79 ? 21.720 0.487 -28.243 1.00 90.75 79 THR A O 1
ATOM 565 N N . ARG A 1 80 ? 19.571 0.847 -27.689 1.00 93.00 80 ARG A N 1
ATOM 566 C CA . ARG A 1 80 ? 19.405 2.066 -28.494 1.00 93.00 80 ARG A CA 1
ATOM 567 C C . ARG A 1 80 ? 19.018 3.303 -27.699 1.00 93.00 80 ARG A C 1
ATOM 569 O O . ARG A 1 80 ? 19.169 4.401 -28.228 1.00 93.00 80 ARG A O 1
ATOM 576 N N . SER A 1 81 ? 18.512 3.157 -26.473 1.00 91.69 81 SER A N 1
ATOM 577 C CA . SER A 1 81 ? 18.185 4.324 -25.657 1.00 91.69 81 SER A CA 1
ATOM 578 C C . SER A 1 81 ? 19.461 4.891 -25.037 1.00 91.69 81 SER A C 1
ATOM 580 O O . SER A 1 81 ? 20.123 4.183 -24.273 1.00 91.69 81 SER A O 1
ATOM 582 N N . PRO A 1 82 ? 19.803 6.168 -25.292 1.00 92.75 82 PRO A N 1
ATOM 583 C CA . PRO A 1 82 ? 20.906 6.806 -24.585 1.00 92.75 82 PRO A CA 1
ATOM 584 C C . PRO A 1 82 ? 20.613 6.902 -23.082 1.00 92.75 82 PRO A C 1
ATOM 586 O O . PRO A 1 82 ? 21.531 6.856 -22.282 1.00 92.75 82 PRO A O 1
ATOM 589 N N . ASN A 1 83 ? 19.346 6.922 -22.668 1.00 93.31 83 ASN A N 1
ATOM 590 C CA . ASN A 1 83 ? 18.974 7.158 -21.275 1.00 93.31 83 ASN A CA 1
ATOM 591 C C . ASN A 1 83 ? 18.694 5.866 -20.492 1.00 93.31 83 ASN A C 1
ATOM 593 O O . ASN A 1 83 ? 18.116 5.931 -19.405 1.00 93.31 83 ASN A O 1
ATOM 597 N N . VAL A 1 84 ? 19.049 4.693 -21.034 1.00 92.38 84 VAL A N 1
ATOM 598 C CA . VAL A 1 84 ? 18.635 3.388 -20.491 1.00 92.38 84 VAL A CA 1
ATOM 599 C C . VAL A 1 84 ? 18.974 3.226 -19.011 1.00 92.38 84 VAL A C 1
ATOM 601 O O . VAL A 1 84 ? 18.132 2.756 -18.247 1.00 92.38 84 VAL A O 1
ATOM 604 N N . GLN A 1 85 ? 20.171 3.625 -18.578 1.00 92.94 85 GLN A N 1
ATOM 605 C CA . GLN A 1 85 ? 20.574 3.448 -17.188 1.00 92.94 85 GLN A CA 1
ATOM 606 C C . GLN A 1 85 ? 19.756 4.348 -16.253 1.00 92.94 85 GLN A C 1
ATOM 608 O O . GLN A 1 85 ? 19.257 3.862 -15.239 1.00 92.94 85 GLN A O 1
ATOM 613 N N . SER A 1 86 ? 19.566 5.624 -16.601 1.00 94.00 86 SER A N 1
ATOM 614 C CA . SER A 1 86 ? 18.729 6.552 -15.823 1.00 94.00 86 SER A CA 1
ATOM 615 C C . SER A 1 86 ? 17.266 6.106 -15.779 1.00 94.00 86 SER A C 1
ATOM 617 O O . SER A 1 86 ? 16.657 6.134 -14.713 1.00 94.00 86 SER A O 1
ATOM 619 N N . THR A 1 87 ? 16.721 5.609 -16.896 1.00 93.81 87 THR A N 1
ATOM 620 C CA . THR A 1 87 ? 15.370 5.033 -16.936 1.00 93.81 87 THR A CA 1
ATOM 621 C C . THR A 1 87 ? 15.281 3.809 -16.033 1.00 93.81 87 THR A C 1
ATOM 623 O O . THR A 1 87 ? 14.406 3.749 -15.182 1.00 93.81 87 THR A O 1
ATOM 626 N N . LEU A 1 88 ? 16.216 2.857 -16.130 1.00 94.12 88 LEU A N 1
ATOM 627 C CA . LEU A 1 88 ? 16.226 1.677 -15.261 1.00 94.12 88 LEU A CA 1
ATOM 628 C C . LEU A 1 88 ? 16.274 2.062 -13.776 1.00 94.12 88 LEU A C 1
ATOM 630 O O . LEU A 1 88 ? 15.563 1.465 -12.973 1.00 94.12 88 LEU A O 1
ATOM 634 N N . GLN A 1 89 ? 17.095 3.043 -13.399 1.00 94.31 89 GLN A N 1
ATOM 635 C CA . GLN A 1 89 ? 17.166 3.519 -12.016 1.00 94.31 89 GLN A CA 1
ATOM 636 C C . GLN A 1 89 ? 15.830 4.127 -11.559 1.00 94.31 89 GLN A C 1
ATOM 638 O O . GLN A 1 89 ? 15.363 3.801 -10.467 1.00 94.31 89 GLN A O 1
ATOM 643 N N . HIS A 1 90 ? 15.208 4.967 -12.391 1.00 95.19 90 HIS A N 1
ATOM 644 C CA . HIS A 1 90 ? 13.912 5.590 -12.106 1.00 95.19 90 HIS A CA 1
ATOM 645 C C . HIS A 1 90 ? 12.807 4.535 -11.943 1.00 95.19 90 HIS A C 1
ATOM 647 O O . HIS A 1 90 ? 12.104 4.500 -10.932 1.00 95.19 90 HIS A O 1
ATOM 653 N N . GLU A 1 91 ? 12.730 3.587 -12.881 1.00 94.38 91 GLU A N 1
ATOM 654 C CA . GLU A 1 91 ? 11.743 2.511 -12.832 1.00 94.38 91 GLU A CA 1
ATOM 655 C C . GLU A 1 91 ? 11.994 1.537 -11.677 1.00 94.38 91 GLU A C 1
ATOM 657 O O . GLU A 1 91 ? 11.041 1.013 -11.103 1.00 94.38 91 GLU A O 1
ATOM 662 N N . LEU A 1 92 ? 13.250 1.309 -11.271 1.00 92.81 92 LEU A N 1
ATOM 663 C CA . LEU A 1 92 ? 13.554 0.577 -10.036 1.00 92.81 92 LEU A CA 1
ATOM 664 C C . LEU A 1 92 ? 12.989 1.305 -8.815 1.00 92.81 92 LEU A C 1
ATOM 666 O O . LEU A 1 92 ? 12.422 0.648 -7.942 1.00 92.81 92 LEU A O 1
ATOM 670 N N . GLY A 1 93 ? 13.075 2.637 -8.777 1.00 91.81 93 GLY A N 1
ATOM 671 C CA . GLY A 1 93 ? 12.405 3.458 -7.770 1.00 91.81 93 GLY A CA 1
ATOM 672 C C . GLY A 1 93 ? 10.907 3.152 -7.690 1.00 91.81 93 GLY A C 1
ATOM 673 O O . GLY A 1 93 ? 10.412 2.783 -6.620 1.00 91.81 93 GLY A O 1
ATOM 674 N N . HIS A 1 94 ? 10.203 3.180 -8.825 1.00 91.38 94 HIS A N 1
ATOM 675 C CA . HIS A 1 94 ? 8.795 2.773 -8.892 1.00 91.38 94 HIS A CA 1
ATOM 676 C C . HIS A 1 94 ? 8.566 1.305 -8.515 1.00 91.38 94 HIS A C 1
ATOM 678 O O . HIS A 1 94 ? 7.604 0.991 -7.817 1.00 91.38 94 HIS A O 1
ATOM 684 N N . GLY A 1 95 ? 9.456 0.395 -8.910 1.00 90.81 95 GLY A N 1
ATOM 685 C CA . GLY A 1 95 ? 9.427 -1.012 -8.509 1.00 90.81 95 GLY A CA 1
ATOM 686 C C . GLY A 1 95 ? 9.462 -1.188 -6.988 1.00 90.81 95 GLY A C 1
ATOM 687 O O . GLY A 1 95 ? 8.778 -2.058 -6.449 1.00 90.81 95 GLY A O 1
ATOM 688 N N . PHE A 1 96 ? 10.188 -0.328 -6.275 1.00 87.25 96 PHE A N 1
ATOM 689 C CA . PHE A 1 96 ? 10.210 -0.305 -4.809 1.00 87.25 96 PHE A CA 1
ATOM 690 C C . PHE A 1 96 ? 9.067 0.500 -4.171 1.00 87.25 96 PHE A C 1
ATOM 692 O O . PHE A 1 96 ? 8.941 0.503 -2.945 1.00 87.25 96 PHE A O 1
ATOM 699 N N . GLY A 1 97 ? 8.203 1.114 -4.981 1.00 83.62 97 GLY A N 1
ATOM 700 C CA . GLY A 1 97 ? 7.021 1.850 -4.540 1.00 83.62 97 GLY A CA 1
ATOM 701 C C . GLY A 1 97 ? 7.210 3.360 -4.440 1.00 83.62 97 GLY A C 1
ATOM 702 O O . GLY A 1 97 ? 6.273 4.028 -4.015 1.00 83.62 97 GLY A O 1
ATOM 703 N N . LEU A 1 98 ? 8.370 3.910 -4.824 1.00 87.62 98 LEU A N 1
ATOM 704 C CA . LEU A 1 98 ? 8.555 5.360 -4.868 1.00 87.62 98 LEU A CA 1
ATOM 705 C C . LEU A 1 98 ? 7.625 5.985 -5.908 1.00 87.62 98 LEU A C 1
ATOM 707 O O . LEU A 1 98 ? 7.409 5.436 -6.988 1.00 87.62 98 LEU A O 1
ATOM 711 N N . VAL A 1 99 ? 7.090 7.149 -5.570 1.00 85.69 99 VAL A N 1
ATOM 712 C CA . VAL A 1 99 ? 6.343 8.017 -6.484 1.00 85.69 99 VAL A CA 1
ATOM 713 C C . VAL A 1 99 ? 7.266 9.108 -7.025 1.00 85.69 99 VAL A C 1
ATOM 715 O O . VAL A 1 99 ? 8.383 9.275 -6.535 1.00 85.69 99 VAL A O 1
ATOM 718 N N . HIS A 1 100 ? 6.794 9.846 -8.025 1.00 89.69 100 HIS A N 1
ATOM 719 C CA . HIS A 1 100 ? 7.494 11.017 -8.546 1.00 89.69 100 HIS A CA 1
ATOM 720 C C . HIS A 1 100 ? 7.747 12.073 -7.463 1.00 89.69 100 HIS A C 1
ATOM 722 O O . HIS A 1 100 ? 6.971 12.208 -6.515 1.00 89.69 100 HIS A O 1
ATOM 728 N N . SER A 1 101 ? 8.836 12.829 -7.601 1.00 87.94 101 SER A N 1
ATOM 729 C CA . SER A 1 101 ? 9.290 13.757 -6.559 1.00 87.94 101 SER A CA 1
ATOM 730 C C . SER A 1 101 ? 8.360 14.959 -6.336 1.00 87.94 101 SER A C 1
ATOM 732 O O . SER A 1 101 ? 8.318 15.504 -5.233 1.00 87.94 101 SER A O 1
ATOM 734 N N . ASP A 1 102 ? 7.551 15.335 -7.330 1.00 85.00 102 ASP A N 1
ATOM 735 C CA . ASP A 1 102 ? 6.479 16.336 -7.179 1.00 85.00 102 ASP A CA 1
ATOM 736 C C . ASP A 1 102 ? 5.419 15.957 -6.149 1.00 85.00 102 ASP A C 1
ATOM 738 O O . ASP A 1 102 ? 4.806 16.839 -5.549 1.00 85.00 102 ASP A O 1
ATOM 742 N N . ASN A 1 103 ? 5.236 14.665 -5.872 1.00 78.75 103 ASN A N 1
ATOM 743 C CA . ASN A 1 103 ? 4.349 14.210 -4.804 1.00 78.75 103 ASN A CA 1
ATOM 744 C C . ASN A 1 103 ? 4.868 14.613 -3.413 1.00 78.75 103 ASN A C 1
ATOM 746 O O . ASN A 1 103 ? 4.121 14.552 -2.434 1.00 78.75 103 ASN A O 1
ATOM 750 N N . TYR A 1 104 ? 6.129 15.043 -3.327 1.00 77.12 104 TYR A N 1
ATOM 751 C CA . TYR A 1 104 ? 6.760 15.596 -2.134 1.00 77.12 104 TYR A CA 1
ATOM 752 C C . TYR A 1 104 ? 7.000 17.114 -2.231 1.00 77.12 104 TYR A C 1
ATOM 754 O O . TYR A 1 104 ? 7.606 17.682 -1.325 1.00 77.12 104 TYR A O 1
ATOM 762 N N . GLY A 1 105 ? 6.514 17.774 -3.291 1.00 78.19 105 GLY A N 1
ATOM 763 C CA . GLY A 1 105 ? 6.681 19.214 -3.523 1.00 78.19 105 GLY A CA 1
ATOM 764 C C . GLY A 1 105 ? 7.967 19.615 -4.252 1.00 78.19 105 GLY A C 1
ATOM 765 O O . GLY A 1 105 ? 8.285 20.801 -4.299 1.00 78.19 105 GLY A O 1
ATOM 766 N N . GLU A 1 106 ? 8.714 18.659 -4.805 1.00 85.06 106 GLU A N 1
ATOM 767 C CA . GLU A 1 106 ? 9.928 18.934 -5.581 1.00 85.06 106 GLU A CA 1
ATOM 768 C C . GLU A 1 106 ? 9.597 19.209 -7.053 1.00 85.06 106 GLU A C 1
ATOM 770 O O . GLU A 1 106 ? 8.657 18.645 -7.613 1.00 85.06 106 GLU A O 1
ATOM 775 N N . ASP A 1 107 ? 10.403 20.034 -7.719 1.00 89.56 107 ASP A N 1
ATOM 776 C CA . ASP A 1 107 ? 10.220 20.298 -9.146 1.00 89.56 107 ASP A CA 1
ATOM 777 C C . ASP A 1 107 ? 10.644 19.090 -10.001 1.00 89.56 107 ASP A C 1
ATOM 779 O O . ASP A 1 107 ? 11.781 18.620 -9.922 1.00 89.56 107 ASP A O 1
ATOM 783 N N . MET A 1 108 ? 9.746 18.601 -10.860 1.00 91.88 108 MET A N 1
ATOM 784 C CA . MET A 1 108 ? 10.016 17.433 -11.710 1.00 91.88 108 MET A CA 1
ATOM 785 C C . MET A 1 108 ? 11.035 17.697 -12.815 1.00 91.88 108 MET A C 1
ATOM 787 O O . MET A 1 108 ? 11.656 16.750 -13.287 1.00 91.88 108 MET A O 1
ATOM 791 N N . ALA A 1 109 ? 11.203 18.941 -13.260 1.00 94.06 109 ALA A N 1
ATOM 792 C CA . ALA A 1 109 ? 12.062 19.261 -14.398 1.00 94.06 109 ALA A CA 1
ATOM 793 C C . ALA A 1 109 ? 13.514 19.560 -13.995 1.00 94.06 109 ALA A C 1
ATOM 795 O O . ALA A 1 109 ? 14.420 19.432 -14.817 1.00 94.06 109 ALA A O 1
ATOM 796 N N . THR A 1 110 ? 13.743 19.983 -12.754 1.00 95.31 110 THR A N 1
ATOM 797 C CA . THR A 1 110 ? 15.036 20.509 -12.284 1.00 95.31 110 THR A CA 1
ATOM 798 C C . THR A 1 110 ? 15.475 19.943 -10.937 1.00 95.31 110 THR A C 1
ATOM 800 O O . THR A 1 110 ? 16.614 20.168 -10.521 1.00 95.31 110 THR A O 1
ATOM 803 N N . GLY A 1 111 ? 14.610 19.183 -10.262 1.00 93.81 111 GLY A N 1
ATOM 804 C CA . GLY A 1 111 ? 14.918 18.529 -8.999 1.00 93.81 111 GLY A CA 1
ATOM 805 C C . GLY A 1 111 ? 16.110 17.579 -9.106 1.00 93.81 111 GLY A C 1
ATOM 806 O O . GLY A 1 111 ? 16.405 17.023 -10.158 1.00 93.81 111 GLY A O 1
ATOM 807 N N . ARG A 1 112 ? 16.812 17.381 -7.988 1.00 95.62 112 ARG A N 1
ATOM 808 C CA . ARG A 1 112 ? 17.941 16.431 -7.893 1.00 95.62 112 ARG A CA 1
ATOM 809 C C . ARG A 1 112 ? 17.506 14.981 -7.656 1.00 95.62 112 ARG A C 1
ATOM 811 O O . ARG A 1 112 ? 18.355 14.104 -7.502 1.00 95.62 112 ARG A O 1
ATOM 818 N N . SER A 1 113 ? 16.204 14.760 -7.495 1.00 95.38 113 SER A N 1
ATOM 819 C CA . SER A 1 113 ? 15.652 13.450 -7.182 1.00 95.38 113 SER A CA 1
ATOM 820 C C . SER A 1 113 ? 15.845 12.487 -8.353 1.00 95.38 113 SER A C 1
ATOM 822 O O . SER A 1 113 ? 15.576 12.832 -9.505 1.00 95.38 113 SER A O 1
ATOM 824 N N . LEU A 1 114 ? 16.214 11.246 -8.036 1.00 95.38 114 LEU A N 1
ATOM 825 C CA . LEU A 1 114 ? 16.096 10.091 -8.928 1.00 95.38 114 LEU A CA 1
ATOM 826 C C . LEU A 1 114 ? 14.689 9.967 -9.544 1.00 95.38 114 LEU A C 1
ATOM 828 O O . LEU A 1 114 ? 14.545 9.551 -10.691 1.00 95.38 114 LEU A O 1
ATOM 832 N N . MET A 1 115 ? 13.663 10.312 -8.770 1.00 94.31 115 MET A N 1
ATOM 833 C CA . MET A 1 115 ? 12.250 10.237 -9.138 1.00 94.31 115 MET A CA 1
ATOM 834 C C . MET A 1 115 ? 11.749 11.488 -9.877 1.00 94.31 115 MET A C 1
ATOM 836 O O . MET A 1 115 ? 10.544 11.626 -10.081 1.00 94.31 115 MET A O 1
ATOM 840 N N . SER A 1 116 ? 12.648 12.394 -10.275 1.00 95.12 116 SER A N 1
ATOM 841 C CA . SER A 1 116 ? 12.346 13.520 -11.166 1.00 95.12 116 SER A CA 1
ATOM 842 C C . SER A 1 116 ? 12.572 13.153 -12.640 1.00 95.12 116 SER A C 1
ATOM 844 O O . SER A 1 116 ? 13.182 12.131 -12.957 1.00 95.12 116 SER A O 1
ATOM 846 N N . TYR A 1 117 ? 12.124 14.017 -13.551 1.00 94.31 117 TYR A N 1
ATOM 847 C CA . TYR A 1 117 ? 12.433 13.967 -14.985 1.00 94.31 117 TYR A CA 1
ATOM 848 C C . TYR A 1 117 ? 13.510 14.980 -15.383 1.00 94.31 117 TYR A C 1
ATOM 850 O O . TYR A 1 117 ? 13.520 15.466 -16.515 1.00 94.31 117 TYR A O 1
ATOM 858 N N . ASN A 1 118 ? 14.416 15.316 -14.461 1.00 96.62 118 ASN A N 1
ATOM 859 C CA . ASN A 1 118 ? 15.481 16.269 -14.726 1.00 96.62 118 ASN A CA 1
ATOM 860 C C . ASN A 1 118 ? 16.420 15.756 -15.835 1.00 96.62 118 ASN A C 1
ATOM 862 O O . ASN A 1 118 ? 17.135 14.769 -15.620 1.00 96.62 118 ASN A O 1
ATOM 866 N N . PRO A 1 119 ? 16.499 16.434 -16.999 1.00 95.56 119 PRO A N 1
ATOM 867 C CA . PRO A 1 119 ? 17.355 16.000 -18.100 1.00 95.56 119 PRO A CA 1
ATOM 868 C C . PRO A 1 119 ? 18.844 15.966 -17.743 1.00 95.56 119 PRO A C 1
ATOM 870 O O . PRO A 1 119 ? 19.611 15.267 -18.399 1.00 95.56 119 PRO A O 1
ATOM 873 N N . ALA A 1 120 ? 19.269 16.673 -16.689 1.00 95.81 120 ALA A N 1
ATOM 874 C CA . ALA A 1 120 ? 20.634 16.594 -16.179 1.00 95.81 120 ALA A CA 1
ATOM 875 C C . ALA A 1 120 ? 20.984 15.188 -15.655 1.00 95.81 120 ALA A C 1
ATOM 877 O O . ALA A 1 120 ? 22.157 14.843 -15.568 1.00 95.81 120 ALA A O 1
ATOM 878 N N . HIS A 1 121 ? 20.000 14.346 -15.328 1.00 95.31 121 HIS A N 1
ATOM 879 C CA . HIS A 1 121 ? 20.223 12.964 -14.895 1.00 95.31 121 HIS A CA 1
ATOM 880 C C . HIS A 1 121 ? 20.361 11.977 -16.061 1.00 95.31 121 HIS A C 1
ATOM 882 O O . HIS A 1 121 ? 20.699 10.817 -15.824 1.00 95.31 121 HIS A O 1
ATOM 888 N N . HIS A 1 122 ? 20.123 12.414 -17.304 1.00 95.06 122 HIS A N 1
ATOM 889 C CA . HIS A 1 122 ? 20.188 11.545 -18.473 1.00 95.06 122 HIS A CA 1
ATOM 890 C C . HIS A 1 122 ? 21.580 10.941 -18.659 1.00 95.06 122 HIS A C 1
ATOM 892 O O . HIS A 1 122 ? 22.607 11.615 -18.584 1.00 95.06 122 HIS A O 1
ATOM 898 N N . THR A 1 123 ? 21.575 9.637 -18.886 1.00 94.62 123 THR A N 1
ATOM 899 C CA . THR A 1 123 ? 22.769 8.817 -19.098 1.00 94.62 123 THR A CA 1
ATOM 900 C C . THR A 1 123 ? 23.162 8.799 -20.577 1.00 94.62 123 THR A C 1
ATOM 902 O O . THR A 1 123 ? 22.469 9.373 -21.418 1.00 94.62 123 THR A O 1
ATOM 905 N N . ASN A 1 124 ? 24.300 8.176 -20.894 1.00 93.12 124 ASN A N 1
ATOM 906 C CA . ASN A 1 124 ? 24.708 7.875 -22.267 1.00 93.12 124 ASN A CA 1
ATOM 907 C C . ASN A 1 124 ? 24.962 6.365 -22.407 1.00 93.12 124 ASN A C 1
ATOM 909 O O . ASN A 1 124 ? 26.052 5.850 -22.162 1.00 93.12 124 ASN A O 1
ATOM 913 N N . GLY A 1 125 ? 23.908 5.622 -22.726 1.00 89.62 125 GLY A N 1
ATOM 914 C CA . GLY A 1 125 ? 23.871 4.171 -22.621 1.00 89.62 125 GLY A CA 1
ATOM 915 C C . GLY A 1 125 ? 24.022 3.728 -21.164 1.00 89.62 125 GLY A C 1
ATOM 916 O O . GLY A 1 125 ? 23.162 3.986 -20.323 1.00 89.62 125 GLY A O 1
ATOM 917 N N . LEU A 1 126 ? 25.127 3.039 -20.873 1.00 88.69 126 LEU A N 1
ATOM 918 C CA . LEU A 1 126 ? 25.476 2.576 -19.524 1.00 88.69 126 LEU A CA 1
ATOM 919 C C . LEU A 1 126 ? 26.435 3.526 -18.791 1.00 88.69 126 LEU A C 1
ATOM 921 O O . LEU A 1 126 ? 26.837 3.229 -17.664 1.00 88.69 126 LEU A O 1
ATOM 925 N N . GLU A 1 127 ? 26.823 4.633 -19.426 1.00 91.69 127 GLU A N 1
ATOM 926 C CA . GLU A 1 127 ? 27.649 5.662 -18.804 1.00 91.69 127 GLU A CA 1
ATOM 927 C C . GLU A 1 127 ? 26.78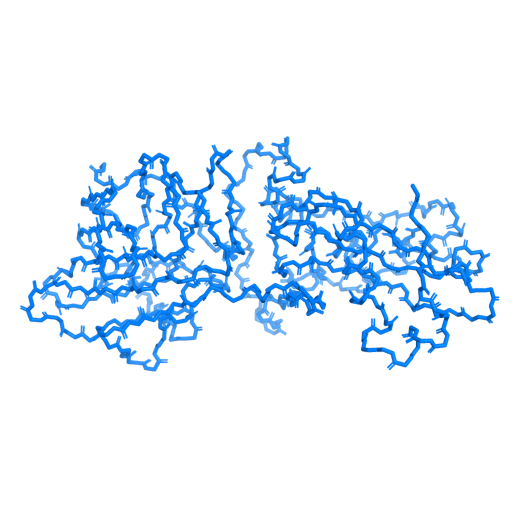9 6.534 -17.873 1.00 91.69 127 GLU A C 1
ATOM 929 O O . GLU A 1 127 ? 25.810 7.136 -18.338 1.00 91.69 127 GLU A O 1
ATOM 934 N N . PRO A 1 128 ? 27.147 6.635 -16.576 1.00 90.81 128 PRO A N 1
ATOM 935 C CA . PRO A 1 128 ? 26.438 7.493 -15.636 1.00 90.81 128 PRO A CA 1
ATOM 936 C C . PRO A 1 128 ? 26.458 8.958 -16.071 1.00 90.81 128 PRO A C 1
ATOM 938 O O . PRO A 1 128 ? 27.458 9.444 -16.600 1.00 90.81 128 PRO A O 1
ATOM 941 N N . SER A 1 129 ? 25.383 9.687 -15.767 1.00 94.25 129 SER A N 1
ATOM 942 C CA . SER A 1 129 ? 25.386 11.145 -15.889 1.00 94.25 129 SER A CA 1
ATOM 943 C C . SER A 1 129 ? 26.471 11.769 -15.000 1.00 94.25 129 SER A C 1
ATOM 945 O O . SER A 1 129 ? 26.766 11.262 -13.916 1.00 94.25 129 SER A O 1
ATOM 947 N N . ALA A 1 130 ? 27.009 12.921 -15.415 1.00 94.00 130 ALA A N 1
ATOM 948 C CA . ALA A 1 130 ? 27.846 13.772 -14.565 1.00 94.00 130 ALA A CA 1
ATOM 949 C C . ALA A 1 130 ? 27.098 14.284 -13.318 1.00 94.00 130 ALA A C 1
ATOM 951 O O . ALA A 1 130 ? 27.711 14.598 -12.299 1.00 94.00 130 ALA A O 1
ATOM 952 N N . THR A 1 131 ? 25.770 14.350 -13.394 1.00 94.75 131 THR A N 1
ATOM 953 C CA . THR A 1 131 ? 24.873 14.732 -12.304 1.00 94.75 131 THR A CA 1
ATOM 954 C C . THR A 1 131 ? 23.800 13.657 -12.156 1.00 94.75 131 THR A C 1
ATOM 956 O O . THR A 1 131 ? 22.675 13.870 -12.603 1.00 94.75 131 THR A O 1
ATOM 959 N N . PRO A 1 132 ? 24.117 12.478 -11.590 1.00 94.19 132 PRO A N 1
ATOM 960 C CA . PRO A 1 132 ? 23.131 11.418 -11.422 1.00 94.19 132 PRO A CA 1
ATOM 961 C C . PRO A 1 132 ? 22.050 11.847 -10.424 1.00 94.19 132 PRO A C 1
ATOM 963 O O . PRO A 1 132 ? 22.330 12.567 -9.462 1.00 94.19 132 PRO A O 1
ATOM 966 N N . GLY A 1 133 ? 20.818 11.389 -10.648 1.00 95.00 133 GLY A N 1
ATOM 967 C CA . GLY A 1 133 ? 19.735 11.576 -9.687 1.00 95.00 133 GLY A CA 1
ATOM 968 C C . GLY A 1 133 ? 20.053 10.874 -8.369 1.00 95.00 133 GLY A C 1
ATOM 969 O O . GLY A 1 133 ? 20.690 9.817 -8.349 1.00 95.00 133 GLY A O 1
ATOM 970 N N . VAL A 1 134 ? 19.624 11.461 -7.254 1.00 94.81 134 VAL A N 1
ATOM 971 C CA . VAL A 1 134 ? 19.852 10.910 -5.912 1.00 94.81 134 VAL A CA 1
ATOM 972 C C . VAL A 1 134 ? 18.536 10.627 -5.211 1.00 94.81 134 VAL A C 1
ATOM 974 O O . VAL A 1 134 ? 17.539 11.299 -5.457 1.00 94.81 134 VAL A O 1
ATOM 977 N N . LEU A 1 135 ? 18.541 9.661 -4.295 1.00 91.69 135 LEU A N 1
ATOM 978 C CA . LEU A 1 135 ? 17.414 9.479 -3.389 1.00 91.69 135 LEU A CA 1
ATOM 979 C C . LEU A 1 135 ? 17.369 10.642 -2.395 1.00 91.69 135 LEU A C 1
ATOM 981 O O . LEU A 1 135 ? 18.341 10.912 -1.681 1.00 91.69 135 LEU A O 1
ATOM 985 N N . LEU A 1 136 ? 16.235 11.331 -2.341 1.00 88.56 136 LEU A N 1
ATOM 986 C CA . LEU A 1 136 ? 15.977 12.352 -1.335 1.00 88.56 136 LEU A CA 1
ATOM 987 C C . LEU A 1 136 ? 15.757 11.713 0.046 1.00 88.56 136 LEU A C 1
ATOM 989 O O . LEU A 1 136 ? 15.363 10.548 0.133 1.00 88.56 136 LEU A O 1
ATOM 993 N N . PRO A 1 137 ? 15.929 12.466 1.149 1.00 84.94 137 PRO A N 1
ATOM 994 C CA . PRO A 1 137 ? 15.624 11.959 2.487 1.00 84.94 137 PRO A CA 1
ATOM 995 C C . PRO A 1 137 ? 14.209 11.375 2.608 1.00 84.94 137 PRO A C 1
ATOM 997 O O . PRO A 1 137 ? 14.040 10.322 3.211 1.00 84.94 137 PRO A O 1
ATOM 1000 N N . VAL A 1 138 ? 13.209 12.007 1.981 1.00 78.81 138 VAL A N 1
ATOM 1001 C CA . VAL A 1 138 ? 11.815 11.527 1.968 1.00 78.81 138 VAL A CA 1
ATOM 1002 C C . VAL A 1 138 ? 11.645 10.208 1.200 1.00 78.81 138 VAL A C 1
ATOM 1004 O O . VAL A 1 138 ? 10.862 9.352 1.604 1.00 78.81 138 VAL A O 1
ATOM 1007 N N . GLU A 1 139 ? 12.425 9.990 0.142 1.00 85.31 139 GLU A N 1
ATOM 1008 C CA . GLU A 1 139 ? 12.412 8.750 -0.641 1.00 85.31 139 GLU A CA 1
ATOM 1009 C C . GLU A 1 139 ? 13.140 7.622 0.093 1.00 85.31 139 GLU A C 1
ATOM 1011 O O . GLU A 1 139 ? 12.633 6.506 0.152 1.00 85.31 139 GLU A O 1
ATOM 1016 N N . LEU A 1 140 ? 14.285 7.905 0.726 1.00 84.81 140 LEU A N 1
ATOM 1017 C CA . LEU A 1 140 ? 14.966 6.949 1.610 1.00 84.81 140 LEU A CA 1
ATOM 1018 C C . LEU A 1 140 ? 14.050 6.504 2.752 1.00 84.81 140 LEU A C 1
ATOM 1020 O O . LEU A 1 140 ? 13.961 5.315 3.060 1.00 84.81 140 LEU A O 1
ATOM 1024 N N . ALA A 1 141 ? 13.333 7.462 3.335 1.00 78.50 141 ALA A N 1
ATOM 1025 C CA . ALA A 1 141 ? 12.342 7.216 4.362 1.00 78.50 141 ALA 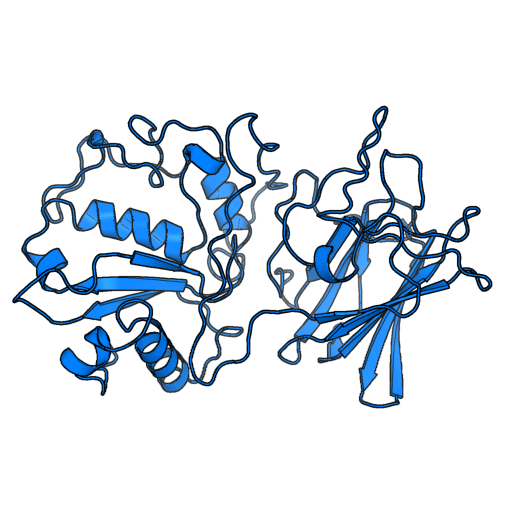A CA 1
ATOM 1026 C C . ALA A 1 141 ? 11.208 6.319 3.816 1.00 78.50 141 ALA A C 1
ATOM 1028 O O . ALA A 1 141 ? 10.872 5.306 4.427 1.00 78.50 141 ALA A O 1
ATOM 1029 N N . ALA A 1 142 ? 10.675 6.601 2.623 1.00 79.44 142 ALA A N 1
ATOM 1030 C CA . ALA A 1 142 ? 9.684 5.735 1.982 1.00 79.44 142 ALA A CA 1
ATOM 1031 C C . ALA A 1 142 ? 10.205 4.306 1.716 1.00 79.44 142 ALA A C 1
ATOM 1033 O O . ALA A 1 142 ? 9.493 3.338 1.983 1.00 79.44 142 ALA A O 1
ATOM 1034 N N . LEU A 1 143 ? 11.453 4.142 1.260 1.00 82.44 143 LEU A N 1
ATOM 1035 C CA . LEU A 1 143 ? 12.067 2.821 1.061 1.00 82.44 143 LEU A CA 1
ATOM 1036 C C . LEU A 1 143 ? 12.208 2.041 2.375 1.00 82.44 143 LEU A C 1
ATOM 1038 O O . LEU A 1 143 ? 12.011 0.823 2.386 1.00 82.44 143 LEU A O 1
ATOM 1042 N N . ALA A 1 144 ? 12.493 2.722 3.488 1.00 79.25 144 ALA A N 1
ATOM 1043 C CA . ALA A 1 144 ? 12.601 2.102 4.809 1.00 79.25 144 ALA A CA 1
ATOM 1044 C C . ALA A 1 144 ? 11.282 1.463 5.293 1.00 79.25 144 ALA A C 1
ATOM 1046 O O . ALA A 1 144 ? 11.307 0.567 6.144 1.00 79.25 144 ALA A O 1
ATOM 1047 N N . LEU A 1 145 ? 10.133 1.861 4.729 1.00 75.06 145 LEU A N 1
ATOM 1048 C CA . LEU A 1 145 ? 8.843 1.214 4.998 1.00 75.06 145 LEU A CA 1
ATOM 1049 C C . LEU A 1 145 ? 8.781 -0.210 4.418 1.00 75.06 145 LEU A C 1
ATOM 1051 O O . LEU A 1 145 ? 8.133 -1.084 4.996 1.00 75.06 145 LEU A O 1
ATOM 1055 N N . ASN A 1 146 ? 9.527 -0.503 3.346 1.00 75.88 146 ASN A N 1
ATOM 1056 C CA . ASN A 1 146 ? 9.605 -1.838 2.756 1.00 75.88 146 ASN A CA 1
ATOM 1057 C C . ASN A 1 146 ? 10.644 -2.720 3.471 1.00 75.88 146 ASN A C 1
ATOM 1059 O O . ASN A 1 146 ? 11.642 -3.148 2.887 1.00 75.88 146 ASN A O 1
ATOM 1063 N N . ARG A 1 147 ? 10.402 -3.048 4.748 1.00 73.69 147 ARG A N 1
ATOM 1064 C CA . ARG A 1 147 ? 11.328 -3.866 5.566 1.00 73.69 147 ARG A CA 1
ATOM 1065 C C . ARG A 1 147 ? 11.592 -5.265 5.000 1.00 73.69 147 ARG A C 1
ATOM 1067 O O . ARG A 1 147 ? 12.571 -5.901 5.378 1.00 73.69 147 ARG A O 1
ATOM 1074 N N . ARG A 1 148 ? 10.727 -5.760 4.105 1.00 72.31 148 ARG A N 1
ATOM 1075 C CA . ARG A 1 148 ? 10.916 -7.052 3.425 1.00 72.31 148 ARG A CA 1
ATOM 1076 C C . ARG A 1 148 ? 12.065 -7.013 2.424 1.00 72.31 148 ARG A C 1
ATOM 1078 O O . ARG A 1 148 ? 12.739 -8.028 2.270 1.00 72.31 148 ARG A O 1
ATOM 1085 N N . VAL A 1 149 ? 12.257 -5.870 1.768 1.00 75.50 149 VAL A N 1
ATOM 1086 C CA . VAL A 1 149 ? 13.308 -5.639 0.772 1.00 75.50 149 VAL A CA 1
ATOM 1087 C C . VAL A 1 149 ? 14.522 -4.959 1.406 1.00 75.50 149 VAL A C 1
ATOM 1089 O O . VAL A 1 149 ? 15.651 -5.367 1.148 1.00 75.50 149 VAL A O 1
ATOM 1092 N N . PHE A 1 150 ? 14.301 -3.967 2.272 1.00 78.75 150 PHE A N 1
ATOM 1093 C CA . PHE A 1 150 ? 15.348 -3.152 2.892 1.00 78.75 150 PHE A CA 1
ATOM 1094 C C . PHE A 1 150 ? 15.369 -3.288 4.425 1.00 78.75 150 PHE A C 1
ATOM 1096 O O . PHE A 1 150 ? 15.155 -2.310 5.144 1.00 78.75 150 PHE A O 1
ATOM 1103 N N . PRO A 1 151 ? 15.648 -4.483 4.977 1.00 74.62 151 PRO A N 1
ATOM 1104 C CA . PRO A 1 151 ? 15.602 -4.709 6.423 1.00 74.62 151 PRO A CA 1
ATOM 1105 C C . PRO A 1 151 ? 16.620 -3.865 7.207 1.00 74.62 151 PRO A C 1
ATOM 1107 O O . PRO A 1 151 ? 16.384 -3.571 8.376 1.00 74.62 151 PRO A O 1
ATOM 1110 N N . ALA A 1 152 ? 17.725 -3.459 6.570 1.00 76.69 152 ALA A N 1
ATOM 1111 C CA . ALA A 1 152 ? 18.801 -2.680 7.183 1.00 76.69 152 ALA A CA 1
ATOM 1112 C C . ALA A 1 152 ? 18.568 -1.156 7.171 1.00 76.69 152 ALA A C 1
ATOM 1114 O O . ALA A 1 152 ? 19.259 -0.441 7.890 1.00 76.69 152 ALA A O 1
ATOM 1115 N N . LEU A 1 153 ? 17.585 -0.648 6.414 1.00 73.25 153 LEU A N 1
ATOM 1116 C CA . LEU A 1 153 ? 17.240 0.785 6.396 1.00 73.25 153 LEU A CA 1
ATOM 1117 C C . LEU A 1 153 ? 16.393 1.210 7.613 1.00 73.25 153 LEU A C 1
ATOM 1119 O O . LEU A 1 153 ? 15.841 2.301 7.644 1.00 73.25 153 LEU A O 1
ATOM 1123 N N . SER A 1 154 ? 16.285 0.363 8.641 1.00 58.28 154 SER A N 1
ATOM 1124 C CA . SER A 1 154 ? 15.414 0.566 9.805 1.00 58.28 154 SER A CA 1
ATOM 1125 C C . SER A 1 154 ? 15.921 1.578 10.841 1.00 58.28 154 SER A C 1
ATOM 1127 O O . SER A 1 154 ? 15.275 1.751 11.877 1.00 58.28 154 SER A O 1
ATOM 1129 N N . GLY A 1 155 ? 17.089 2.184 10.616 1.00 49.91 155 GLY A N 1
ATOM 1130 C CA . GLY A 1 155 ? 17.688 3.158 11.524 1.00 49.91 155 GLY A CA 1
ATOM 1131 C C . GLY A 1 155 ? 16.924 4.477 11.485 1.00 49.91 155 GLY A C 1
ATOM 1132 O O . GLY A 1 155 ? 16.956 5.166 10.478 1.00 49.91 155 GLY A O 1
ATOM 1133 N N . GLU A 1 156 ? 16.232 4.797 12.579 1.00 43.06 156 GLU A N 1
ATOM 1134 C CA . GLU A 1 156 ? 15.685 6.128 12.874 1.00 43.06 156 GLU A CA 1
ATOM 1135 C C . GLU A 1 156 ? 14.939 6.820 11.729 1.00 43.06 156 GLU A C 1
ATOM 1137 O O . GLU A 1 156 ? 15.402 7.787 11.138 1.00 43.06 156 GLU A O 1
ATOM 1142 N N . THR A 1 157 ? 13.706 6.412 11.457 1.00 44.94 157 THR A N 1
ATOM 1143 C CA . THR A 1 157 ? 12.729 7.397 10.991 1.00 44.94 157 THR A CA 1
ATOM 1144 C C . THR A 1 157 ? 11.336 6.902 11.305 1.00 44.94 157 THR A C 1
ATOM 1146 O O . THR A 1 157 ? 10.814 5.918 10.782 1.00 44.94 157 THR A O 1
ATOM 1149 N N . THR A 1 158 ? 10.703 7.616 12.214 1.00 51.72 158 THR A N 1
ATOM 1150 C CA . THR A 1 158 ? 9.299 7.953 12.075 1.00 51.72 158 THR A CA 1
ATOM 1151 C C . THR A 1 158 ? 9.165 8.617 10.705 1.00 51.72 158 THR A C 1
ATOM 1153 O O . THR A 1 158 ? 9.379 9.818 10.588 1.00 51.72 158 THR A O 1
ATOM 1156 N N . VAL A 1 159 ? 8.981 7.824 9.647 1.00 53.25 159 VAL A N 1
ATOM 1157 C CA . VAL A 1 159 ? 8.833 8.341 8.284 1.00 53.25 159 VAL A CA 1
ATOM 1158 C C . VAL A 1 159 ? 7.491 9.049 8.242 1.00 53.25 159 VAL A C 1
ATOM 1160 O O . VAL A 1 159 ? 6.455 8.432 8.006 1.00 53.25 159 VAL A O 1
ATOM 1163 N N . VAL A 1 160 ? 7.522 10.330 8.577 1.00 58.97 160 VAL A N 1
ATOM 1164 C CA . VAL A 1 160 ? 6.417 11.245 8.369 1.00 58.97 160 VAL A CA 1
ATOM 1165 C C . VAL A 1 160 ? 6.646 11.826 6.991 1.00 58.97 160 VAL A C 1
ATOM 1167 O O . VAL A 1 160 ? 7.580 12.606 6.798 1.00 58.97 160 VAL A O 1
ATOM 1170 N N . LEU A 1 161 ? 5.854 11.391 6.015 1.00 62.50 161 LEU A N 1
ATOM 1171 C CA . LEU A 1 161 ? 5.871 12.073 4.726 1.00 62.50 161 LEU A CA 1
ATOM 1172 C C . LEU A 1 161 ? 5.286 13.476 4.935 1.00 62.50 161 LEU A C 1
ATOM 1174 O O . LEU A 1 161 ? 4.380 13.631 5.762 1.00 62.50 161 LEU A O 1
ATOM 1178 N N . PRO A 1 162 ? 5.803 14.502 4.237 1.00 60.09 162 PRO A N 1
ATOM 1179 C CA . PRO A 1 162 ? 5.282 15.852 4.371 1.00 60.09 162 PRO A CA 1
ATOM 1180 C C . PRO A 1 162 ? 3.766 15.875 4.126 1.00 60.09 162 PRO A C 1
ATOM 1182 O O . PRO A 1 162 ? 3.226 15.116 3.308 1.00 60.09 162 PRO A O 1
ATOM 1185 N N . ALA A 1 163 ? 3.078 16.749 4.866 1.00 59.00 163 ALA A N 1
ATOM 1186 C CA . ALA A 1 163 ? 1.666 17.027 4.635 1.00 59.00 163 ALA A CA 1
ATOM 1187 C C . ALA A 1 163 ? 1.451 17.409 3.162 1.00 59.00 163 ALA A C 1
ATOM 1189 O O . ALA A 1 163 ? 2.358 17.947 2.522 1.00 59.00 163 ALA A O 1
ATOM 1190 N N . ALA A 1 164 ? 0.268 17.110 2.620 1.00 57.25 164 ALA A N 1
ATOM 1191 C CA . ALA A 1 164 ? -0.061 17.438 1.234 1.00 57.25 164 ALA A CA 1
ATOM 1192 C C . ALA A 1 164 ? 0.291 18.905 0.921 1.00 57.25 164 ALA A C 1
ATOM 1194 O O . ALA A 1 164 ? -0.140 19.821 1.625 1.00 57.25 164 ALA A O 1
ATOM 1195 N N . VAL A 1 165 ? 1.101 19.120 -0.117 1.00 56.44 165 VAL A N 1
ATOM 1196 C CA . VAL A 1 165 ? 1.492 20.464 -0.548 1.00 56.44 165 VAL A CA 1
ATOM 1197 C C . VAL A 1 165 ? 0.306 21.080 -1.300 1.00 56.44 165 VAL A C 1
ATOM 1199 O O . VAL A 1 165 ? -0.187 20.460 -2.244 1.00 56.44 165 VAL A O 1
ATOM 1202 N N . PRO A 1 166 ? -0.185 22.276 -0.921 1.00 52.69 166 PRO A N 1
ATOM 1203 C CA . PRO A 1 166 ? -1.278 22.932 -1.635 1.00 52.69 166 PRO A CA 1
ATOM 1204 C C . PRO A 1 166 ? -0.972 23.062 -3.133 1.00 52.69 166 PRO A C 1
ATOM 1206 O O . PRO A 1 166 ? 0.069 23.593 -3.507 1.00 52.69 166 PRO A O 1
ATOM 1209 N N . GLY A 1 167 ? -1.877 22.581 -3.989 1.00 51.03 167 GLY A N 1
ATOM 1210 C CA . GLY A 1 167 ? -1.696 22.585 -5.448 1.00 51.03 167 GLY A CA 1
ATOM 1211 C C . GLY A 1 167 ? -1.057 21.319 -6.028 1.00 51.03 167 GLY A C 1
ATOM 1212 O O . GLY A 1 167 ? -1.061 21.162 -7.246 1.00 51.03 167 GLY A O 1
ATOM 1213 N N . HIS A 1 168 ? -0.596 20.392 -5.186 1.00 49.84 168 HIS A N 1
ATOM 1214 C CA . HIS A 1 168 ? -0.173 19.058 -5.603 1.00 49.84 168 HIS A CA 1
ATOM 1215 C C . HIS A 1 168 ? -1.231 18.031 -5.177 1.00 49.84 168 HIS A C 1
ATOM 1217 O O . HIS A 1 168 ? -1.721 18.099 -4.045 1.00 49.84 168 HIS A O 1
ATOM 1223 N N . PRO A 1 169 ? -1.640 17.108 -6.069 1.00 48.56 169 PRO A N 1
ATOM 1224 C CA . PRO A 1 169 ? -2.617 16.085 -5.724 1.00 48.56 169 PRO A CA 1
ATOM 1225 C C . PRO A 1 169 ? -2.122 15.266 -4.528 1.00 48.56 169 PRO A C 1
ATOM 1227 O O . PRO A 1 169 ? -0.919 15.071 -4.344 1.00 48.56 169 PRO A O 1
ATOM 1230 N N . ASP A 1 170 ? -3.061 14.792 -3.707 1.00 53.81 170 ASP A N 1
ATOM 1231 C CA . ASP A 1 170 ? -2.778 13.804 -2.670 1.00 53.81 170 ASP A CA 1
ATOM 1232 C C . ASP A 1 170 ? -1.885 12.704 -3.247 1.00 53.81 170 ASP A C 1
ATOM 1234 O O . ASP A 1 170 ? -2.296 12.090 -4.228 1.00 53.81 170 ASP A O 1
ATOM 1238 N N . LEU A 1 171 ? -0.690 12.507 -2.656 1.00 57.53 171 LEU A N 1
ATOM 1239 C CA . LEU A 1 171 ? 0.244 11.391 -2.879 1.00 57.53 171 LEU A CA 1
ATOM 1240 C C . LEU A 1 171 ? -0.394 10.287 -3.729 1.00 57.53 171 LEU A C 1
ATOM 1242 O O . LEU A 1 171 ? -1.138 9.441 -3.220 1.00 57.53 171 LEU A O 1
ATOM 1246 N N . ALA A 1 172 ? -0.163 10.366 -5.039 1.00 59.28 172 ALA A N 1
ATOM 1247 C CA . ALA A 1 172 ? -0.819 9.518 -6.010 1.00 59.28 172 ALA A CA 1
ATOM 1248 C C . ALA A 1 172 ? -0.211 8.126 -5.879 1.00 59.28 172 ALA A C 1
ATOM 1250 O O . ALA A 1 172 ? 0.885 7.845 -6.364 1.00 59.28 172 ALA A O 1
ATOM 1251 N N . TRP A 1 173 ? -0.908 7.254 -5.157 1.00 69.62 173 TRP A N 1
ATOM 1252 C CA . TRP A 1 173 ? -0.451 5.891 -4.966 1.00 69.62 173 TRP A CA 1
ATOM 1253 C C . TRP A 1 173 ? -0.316 5.187 -6.307 1.00 69.62 173 TRP A C 1
ATOM 1255 O O . TRP A 1 173 ? -1.262 5.148 -7.097 1.00 69.62 173 TRP A O 1
ATOM 1265 N N . LEU A 1 174 ? 0.829 4.535 -6.515 1.00 75.69 174 LEU A N 1
ATOM 1266 C CA . LEU A 1 174 ? 0.920 3.524 -7.555 1.00 75.69 174 LEU A CA 1
ATOM 1267 C C . LEU A 1 174 ? -0.086 2.415 -7.208 1.00 75.69 174 LEU A C 1
ATOM 1269 O O . LEU A 1 174 ? 0.019 1.821 -6.125 1.00 75.69 174 LEU A O 1
ATOM 1273 N N . PRO A 1 175 ? -1.083 2.151 -8.070 1.00 78.00 175 PRO A N 1
ATOM 1274 C CA . PRO A 1 175 ? -2.110 1.167 -7.780 1.00 78.00 175 PRO A CA 1
ATOM 1275 C C . PRO A 1 175 ? -1.508 -0.237 -7.747 1.00 78.00 175 PRO A C 1
ATOM 1277 O O . PRO A 1 175 ? -0.499 -0.530 -8.392 1.00 78.00 175 PRO A O 1
ATOM 1280 N N . ALA A 1 176 ? -2.159 -1.135 -7.009 1.00 83.06 176 ALA A N 1
ATOM 1281 C CA . ALA A 1 176 ? -1.807 -2.545 -7.047 1.00 83.06 176 ALA A CA 1
ATOM 1282 C C . ALA A 1 176 ? -1.997 -3.101 -8.466 1.00 83.06 176 ALA A C 1
ATOM 1284 O O . ALA A 1 176 ? -3.016 -2.852 -9.110 1.00 83.06 176 ALA A O 1
ATOM 1285 N N . MET A 1 177 ? -1.043 -3.904 -8.938 1.00 87.81 177 MET A N 1
ATOM 1286 C CA . MET A 1 177 ? -1.157 -4.551 -10.244 1.00 87.81 177 MET A CA 1
ATOM 1287 C C . MET A 1 177 ? -2.289 -5.590 -10.238 1.00 87.81 177 MET A C 1
ATOM 1289 O O . MET A 1 177 ? -2.438 -6.366 -9.285 1.00 87.81 177 MET A O 1
ATOM 1293 N N . THR A 1 178 ? -3.058 -5.665 -11.321 1.00 91.00 178 THR A N 1
ATOM 1294 C CA . THR A 1 178 ? -4.006 -6.768 -11.530 1.00 91.00 178 THR A CA 1
ATOM 1295 C C . THR A 1 178 ? -3.256 -7.959 -12.113 1.00 91.00 178 THR A C 1
ATOM 1297 O O . THR A 1 178 ? -3.002 -7.990 -13.307 1.00 91.00 178 THR A O 1
ATOM 1300 N N . ILE A 1 179 ? -2.875 -8.934 -11.283 1.00 92.56 179 ILE A N 1
ATOM 1301 C CA . ILE A 1 179 ? -2.057 -10.082 -11.707 1.00 92.56 179 ILE A CA 1
ATOM 1302 C C . ILE A 1 179 ? -2.966 -11.303 -11.935 1.00 92.56 179 ILE A C 1
ATOM 1304 O O . ILE A 1 179 ? -3.608 -11.750 -10.980 1.00 92.56 179 ILE A O 1
ATOM 1308 N N . PRO A 1 180 ? -3.026 -11.873 -13.154 1.00 94.31 180 PRO A N 1
ATOM 1309 C CA . PRO A 1 180 ? -3.822 -13.067 -13.434 1.00 94.31 180 PRO A CA 1
ATOM 1310 C C . PRO A 1 180 ? -3.526 -14.222 -12.468 1.00 94.31 180 PRO A C 1
ATOM 1312 O O . PRO A 1 180 ? -2.373 -14.502 -12.146 1.00 94.31 180 PRO A O 1
ATOM 1315 N N . GLY A 1 181 ? -4.576 -14.895 -11.990 1.00 90.44 181 GLY A N 1
ATOM 1316 C CA . GLY A 1 181 ? -4.455 -16.035 -11.072 1.00 90.44 181 GLY A CA 1
ATOM 1317 C C . GLY A 1 181 ? -4.015 -15.684 -9.643 1.00 90.44 181 GLY A C 1
ATOM 1318 O O . GLY A 1 181 ? -3.928 -16.578 -8.806 1.00 90.44 181 GLY A O 1
ATOM 1319 N N . GLN A 1 182 ? -3.766 -14.408 -9.337 1.00 88.88 182 GLN A N 1
ATOM 1320 C CA . GLN A 1 182 ? -3.480 -13.937 -7.984 1.00 88.88 182 GLN A CA 1
ATOM 1321 C C . GLN A 1 182 ? -4.690 -13.174 -7.423 1.00 88.88 182 GLN A C 1
ATOM 1323 O O . GLN A 1 182 ? -5.366 -12.454 -8.160 1.00 88.88 182 GLN A O 1
ATOM 1328 N N . PRO A 1 183 ? -4.966 -13.273 -6.114 1.00 84.19 183 PRO A N 1
ATOM 1329 C CA . PRO A 1 183 ? -6.016 -12.480 -5.482 1.00 84.19 183 PRO A CA 1
ATOM 1330 C C . PRO A 1 183 ? -5.707 -10.970 -5.530 1.00 84.19 183 PRO A C 1
ATOM 1332 O O . PRO A 1 183 ? -4.549 -10.539 -5.607 1.00 84.19 183 PRO A O 1
ATOM 1335 N N . ALA A 1 184 ? -6.760 -10.152 -5.459 1.00 81.38 184 ALA A N 1
ATOM 1336 C CA . ALA A 1 184 ? -6.641 -8.701 -5.332 1.00 81.38 184 ALA A CA 1
ATOM 1337 C C . ALA A 1 184 ? -6.038 -8.298 -3.972 1.00 81.38 184 ALA A C 1
ATOM 1339 O O . ALA A 1 184 ? -6.192 -9.009 -2.982 1.00 81.38 184 ALA A O 1
ATOM 1340 N N . VAL A 1 185 ? -5.400 -7.124 -3.910 1.00 77.62 185 VAL A N 1
ATOM 1341 C CA . VAL A 1 185 ? -4.857 -6.526 -2.666 1.00 77.62 185 VAL A CA 1
ATOM 1342 C C . VAL A 1 185 ? -5.901 -5.653 -1.976 1.00 77.62 185 VAL A C 1
ATOM 1344 O O . VAL A 1 185 ? -5.569 -4.686 -1.301 1.00 77.62 185 VAL A O 1
ATOM 1347 N N . ALA A 1 186 ? -7.184 -5.979 -2.057 1.00 77.38 186 ALA A N 1
ATOM 1348 C CA . ALA A 1 186 ? -8.178 -5.270 -1.257 1.00 77.38 186 ALA A CA 1
ATOM 1349 C C . ALA A 1 186 ? -8.334 -5.956 0.110 1.00 77.38 186 ALA A C 1
ATOM 1351 O O . ALA A 1 186 ? -8.808 -7.091 0.172 1.00 77.38 186 ALA A O 1
ATOM 1352 N N . LEU A 1 187 ? -7.944 -5.274 1.196 1.00 86.31 187 LEU A N 1
ATOM 1353 C CA . LEU A 1 187 ? -8.382 -5.660 2.535 1.00 86.31 187 LEU A CA 1
ATOM 1354 C C . LEU A 1 187 ? -9.829 -5.204 2.620 1.00 86.31 187 LEU A C 1
ATOM 1356 O O . LEU A 1 187 ? -10.099 -4.004 2.573 1.00 86.31 187 LEU A O 1
ATOM 1360 N N . ALA A 1 188 ? -10.756 -6.149 2.706 1.00 90.69 188 ALA A N 1
ATOM 1361 C CA . ALA A 1 188 ? -12.145 -5.790 2.908 1.00 90.69 188 ALA A CA 1
ATOM 1362 C C . ALA A 1 188 ? -12.337 -5.428 4.381 1.00 90.69 188 ALA A C 1
ATOM 1364 O O . ALA A 1 188 ? -12.079 -6.248 5.264 1.00 90.69 188 ALA A O 1
ATOM 1365 N N . VAL A 1 189 ? -12.780 -4.199 4.625 1.00 94.00 189 VAL A N 1
ATOM 1366 C CA . VAL A 1 189 ? -13.155 -3.710 5.949 1.00 94.00 189 VAL A CA 1
ATOM 1367 C C . VAL A 1 189 ? -14.637 -3.387 5.908 1.00 94.00 189 VAL A C 1
ATOM 1369 O O . VAL A 1 189 ? -15.081 -2.587 5.087 1.00 94.00 189 VAL A O 1
ATOM 1372 N N . THR A 1 190 ? -15.405 -4.045 6.767 1.00 96.56 190 THR A N 1
ATOM 1373 C CA . THR A 1 190 ? -16.860 -3.886 6.839 1.00 96.56 190 THR A CA 1
ATOM 1374 C C . THR A 1 190 ? -17.295 -3.682 8.279 1.00 96.56 190 THR A C 1
ATOM 1376 O O . THR A 1 190 ? -16.572 -4.022 9.215 1.00 96.56 190 THR A O 1
ATOM 1379 N N . THR A 1 191 ? -18.481 -3.118 8.480 1.00 97.75 191 THR A N 1
ATOM 1380 C CA . THR A 1 191 ? -19.027 -2.902 9.817 1.00 97.75 191 THR A CA 1
ATOM 1381 C C . THR A 1 191 ? -20.537 -3.069 9.829 1.00 97.75 191 THR A C 1
ATOM 1383 O O . THR A 1 191 ? -21.217 -2.849 8.831 1.00 97.75 191 THR A O 1
ATOM 1386 N N . ARG A 1 192 ? -21.064 -3.448 10.994 1.00 96.31 192 ARG A N 1
ATOM 1387 C CA . ARG A 1 192 ? -22.496 -3.348 11.322 1.00 96.31 192 ARG A CA 1
ATOM 1388 C C . ARG A 1 192 ? -22.790 -2.212 12.301 1.00 96.31 192 ARG A C 1
ATOM 1390 O O . ARG A 1 192 ? -23.934 -2.029 12.686 1.00 96.31 192 ARG A O 1
ATOM 1397 N N . SER A 1 193 ? -21.761 -1.476 12.718 1.00 97.94 193 SER A N 1
ATOM 1398 C CA . SER A 1 193 ? -21.855 -0.399 13.711 1.00 97.94 193 SER A CA 1
ATOM 1399 C C . SER A 1 193 ? -22.108 0.971 13.073 1.00 97.94 193 SER A C 1
ATOM 1401 O O . SER A 1 193 ? -21.882 1.986 13.719 1.00 97.94 193 SER A O 1
ATOM 1403 N N . GLY A 1 194 ? -22.552 0.991 11.813 1.00 97.44 194 GLY A N 1
ATOM 1404 C CA . GLY A 1 194 ? -22.862 2.197 11.050 1.00 97.44 194 GLY A CA 1
ATOM 1405 C C . GLY A 1 194 ? -21.649 2.951 10.503 1.00 97.44 194 GLY A C 1
ATOM 1406 O O . GLY A 1 194 ? -20.501 2.674 10.856 1.00 97.44 194 GLY A O 1
ATOM 1407 N N . GLU A 1 195 ? -21.933 3.888 9.603 1.00 98.00 195 GLU A N 1
ATOM 1408 C CA . GLU A 1 195 ? -20.968 4.743 8.905 1.00 98.00 195 GLU A CA 1
ATOM 1409 C C . GLU A 1 195 ? -21.530 6.172 8.855 1.00 98.00 195 GLU A C 1
ATOM 1411 O O . GLU A 1 195 ? -22.283 6.540 7.953 1.00 98.00 195 GLU A O 1
ATOM 1416 N N . GLU A 1 196 ? -21.220 6.970 9.874 1.00 97.44 196 GLU A N 1
ATOM 1417 C CA . GLU A 1 196 ? -21.757 8.326 10.021 1.00 97.44 196 GLU A CA 1
ATOM 1418 C C . GLU A 1 196 ? -20.927 9.361 9.254 1.00 97.44 196 GLU A C 1
ATOM 1420 O O . GLU A 1 196 ? -19.775 9.122 8.881 1.00 97.44 196 GLU A O 1
ATOM 1425 N N . PHE A 1 197 ? -21.505 10.545 9.034 1.00 94.69 197 PHE A N 1
ATOM 1426 C CA . PHE A 1 197 ? -20.817 11.705 8.444 1.00 94.69 197 PHE A CA 1
ATOM 1427 C C . PHE A 1 197 ? -20.154 11.425 7.088 1.00 94.69 197 PHE A C 1
ATOM 1429 O O . PHE A 1 197 ? -19.096 11.970 6.782 1.00 94.69 197 PHE A O 1
ATOM 1436 N N . GLN A 1 198 ? -20.772 10.561 6.273 1.00 96.50 198 GLN A N 1
ATOM 1437 C CA . GLN A 1 198 ? -20.254 10.127 4.966 1.00 96.50 198 GLN A CA 1
ATOM 1438 C C . GLN A 1 198 ? -18.881 9.437 5.034 1.00 96.50 198 GLN A C 1
ATOM 1440 O O . GLN A 1 198 ? -18.220 9.288 4.002 1.00 96.50 198 GLN A O 1
ATOM 1445 N N . SER A 1 199 ? -18.434 9.046 6.228 1.00 95.88 199 SER A N 1
ATOM 1446 C CA . SER A 1 199 ? -17.232 8.242 6.437 1.00 95.88 199 SER A CA 1
ATOM 1447 C C . SER A 1 199 ? -17.464 6.799 5.985 1.00 95.88 199 SER A C 1
ATOM 1449 O O . SER A 1 199 ? -18.595 6.425 5.685 1.00 95.88 199 SER A O 1
ATOM 1451 N N . ALA A 1 200 ? -16.410 5.984 5.901 1.00 96.25 200 ALA A N 1
ATOM 1452 C CA . ALA A 1 200 ? -16.577 4.575 5.548 1.00 96.25 200 ALA A CA 1
ATOM 1453 C C . ALA A 1 200 ? -15.491 3.696 6.169 1.00 96.25 200 ALA A C 1
ATOM 1455 O O . ALA A 1 200 ? -14.308 4.033 6.132 1.00 96.25 200 ALA A O 1
ATOM 1456 N N . ALA A 1 201 ? -15.881 2.521 6.656 1.00 95.44 201 ALA A N 1
ATOM 1457 C CA . ALA A 1 201 ? -14.998 1.511 7.225 1.00 95.44 201 ALA A CA 1
ATOM 1458 C C . ALA A 1 201 ? -13.903 1.095 6.232 1.00 95.44 201 ALA A C 1
ATOM 1460 O O . ALA A 1 201 ? -12.759 0.882 6.619 1.00 95.44 201 ALA A O 1
ATOM 1461 N N . ALA A 1 202 ? -14.211 1.066 4.932 1.00 90.75 202 ALA A N 1
ATOM 1462 C CA . ALA A 1 202 ? -13.242 0.745 3.887 1.00 90.75 202 ALA A CA 1
ATOM 1463 C C . ALA A 1 202 ? -12.043 1.716 3.820 1.00 90.75 202 ALA A C 1
ATOM 1465 O O . ALA A 1 202 ? -10.989 1.322 3.325 1.00 90.75 202 ALA A O 1
ATOM 1466 N N . ARG A 1 203 ? -12.170 2.958 4.315 1.00 88.31 203 ARG A N 1
ATOM 1467 C CA . ARG A 1 203 ? -11.167 4.032 4.151 1.00 88.31 203 ARG A CA 1
ATOM 1468 C C . ARG A 1 203 ? -9.994 3.965 5.133 1.00 88.31 203 ARG A C 1
ATOM 1470 O O . ARG A 1 203 ? -8.964 4.567 4.880 1.00 88.31 203 ARG A O 1
ATOM 1477 N N . ILE A 1 204 ? -10.104 3.192 6.212 1.00 89.25 204 ILE A N 1
ATOM 1478 C CA . ILE A 1 204 ? -9.124 3.195 7.321 1.00 89.25 204 ILE A CA 1
ATOM 1479 C C . ILE A 1 204 ? -7.959 2.209 7.145 1.00 89.25 204 ILE A C 1
ATOM 1481 O O . ILE A 1 204 ? -7.154 2.032 8.053 1.00 89.25 204 ILE A O 1
ATOM 1485 N N . ALA A 1 205 ? -7.898 1.501 6.020 1.00 83.62 205 ALA A N 1
ATOM 1486 C CA . ALA A 1 205 ? -6.881 0.479 5.757 1.00 83.62 205 ALA A CA 1
ATOM 1487 C C . ALA A 1 205 ? -5.917 0.851 4.620 1.00 83.62 205 ALA A C 1
ATOM 1489 O O . ALA A 1 205 ? -5.063 0.049 4.246 1.00 83.62 205 ALA A O 1
ATOM 1490 N N . HIS A 1 206 ? -6.087 2.030 4.025 1.00 76.25 206 HIS A N 1
ATOM 1491 C CA . HIS A 1 206 ? -5.272 2.526 2.924 1.00 76.25 206 HIS A CA 1
ATOM 1492 C C . HIS A 1 206 ? -5.267 4.057 2.933 1.00 76.25 206 HIS A C 1
ATOM 1494 O O . HIS A 1 206 ? -6.101 4.681 3.579 1.00 76.25 206 HIS A O 1
ATOM 1500 N N . GLY A 1 207 ? -4.344 4.679 2.202 1.00 72.88 207 GLY A N 1
ATOM 1501 C CA . GLY A 1 207 ? -4.293 6.138 2.116 1.00 72.88 207 GLY A CA 1
ATOM 1502 C C . GLY A 1 207 ? -3.453 6.793 3.210 1.00 72.88 207 GLY A C 1
ATOM 1503 O O . GLY A 1 207 ? -2.504 6.201 3.730 1.00 72.88 207 GLY A O 1
ATOM 1504 N N . ARG A 1 208 ? -3.760 8.058 3.503 1.00 75.94 208 ARG A N 1
ATOM 1505 C CA . ARG A 1 208 ? -3.032 8.870 4.484 1.00 75.94 208 ARG A CA 1
ATOM 1506 C C . ARG A 1 208 ? -3.593 8.650 5.884 1.00 75.94 208 ARG A C 1
ATOM 1508 O O . ARG A 1 208 ? -4.797 8.724 6.098 1.00 75.94 208 ARG A O 1
ATOM 1515 N N . LEU A 1 209 ? -2.698 8.470 6.842 1.00 80.94 209 LEU A N 1
ATOM 1516 C CA . LEU A 1 209 ? -2.989 8.510 8.263 1.00 80.94 209 LEU A CA 1
ATOM 1517 C C . LEU A 1 209 ? -2.626 9.899 8.801 1.00 80.94 209 LEU A C 1
ATOM 1519 O O . LEU A 1 209 ? -1.447 10.219 8.976 1.00 80.94 209 LEU A O 1
ATOM 1523 N N . ARG A 1 210 ? -3.651 10.709 9.076 1.00 81.19 210 ARG A N 1
ATOM 1524 C CA . ARG A 1 210 ? -3.510 12.071 9.614 1.00 81.19 210 ARG A CA 1
ATOM 1525 C C . ARG A 1 210 ? -3.524 12.106 11.149 1.00 81.19 210 ARG A C 1
ATOM 1527 O O . ARG A 1 210 ? -4.108 11.214 11.777 1.00 81.19 210 ARG A O 1
ATOM 1534 N N . PRO A 1 211 ? -2.927 13.131 11.783 1.00 81.56 211 PRO A N 1
ATOM 1535 C CA . PRO A 1 211 ? -2.966 13.283 13.235 1.00 81.56 211 PRO A CA 1
ATOM 1536 C C . PRO A 1 211 ? -4.358 13.565 13.791 1.00 81.56 211 PRO A C 1
ATOM 1538 O O . PRO A 1 211 ? -5.151 14.319 13.227 1.00 81.56 211 PRO A O 1
ATOM 1541 N N . SER A 1 212 ? -4.603 13.053 14.998 1.00 84.31 212 SER A N 1
ATOM 1542 C CA . SER A 1 212 ? -5.629 13.597 15.888 1.00 84.31 212 SER A CA 1
ATOM 1543 C C . SER A 1 212 ? -5.079 14.849 16.585 1.00 84.31 212 SER A C 1
ATOM 1545 O O . SER A 1 212 ? -4.821 14.841 17.784 1.00 84.31 212 SER A O 1
ATOM 1547 N N . ALA A 1 213 ? -4.827 15.916 15.821 1.00 77.12 213 ALA A N 1
ATOM 1548 C CA . ALA A 1 213 ? -4.307 17.181 16.345 1.00 77.12 213 ALA A CA 1
ATOM 1549 C C . ALA A 1 213 ? -5.407 18.250 16.404 1.00 77.12 213 ALA A C 1
ATOM 1551 O O . ALA A 1 213 ? -6.135 18.439 15.436 1.00 77.12 213 ALA A O 1
ATOM 1552 N N . GLY A 1 214 ? -5.520 18.946 17.535 1.00 72.00 214 GLY A N 1
ATOM 1553 C CA . GLY A 1 214 ? -6.276 20.198 17.652 1.00 72.00 214 GLY A CA 1
ATOM 1554 C C . GLY A 1 214 ? -5.395 21.422 17.339 1.00 72.00 214 GLY A C 1
ATOM 1555 O O . GLY A 1 214 ? -4.197 21.260 17.095 1.00 72.00 214 GLY A O 1
ATOM 1556 N N . PRO A 1 215 ? -5.939 22.656 17.354 1.00 61.44 215 PRO A N 1
ATOM 1557 C CA . PRO A 1 215 ? -7.294 23.026 17.785 1.00 61.44 215 PRO A CA 1
ATOM 1558 C C . PRO A 1 215 ? -8.360 23.020 16.668 1.00 61.44 215 PRO A C 1
ATOM 1560 O O . PRO A 1 215 ? -9.519 23.317 16.941 1.00 61.44 215 PRO A O 1
ATOM 1563 N N . GLY A 1 216 ? -7.996 22.713 15.418 1.00 77.81 216 GLY A N 1
ATOM 1564 C CA . GLY A 1 216 ? -8.940 22.638 14.295 1.00 77.81 216 GLY A CA 1
ATOM 1565 C C . GLY A 1 216 ? -9.692 21.305 14.206 1.00 77.81 216 GLY A C 1
ATOM 1566 O O . GLY A 1 216 ? -9.260 20.294 14.760 1.00 77.81 216 GLY A O 1
ATOM 1567 N N . VAL A 1 217 ? -10.803 21.289 13.460 1.00 81.94 217 VAL A N 1
ATOM 1568 C CA . VAL A 1 217 ? -11.491 20.041 13.098 1.00 81.94 217 VAL A CA 1
ATOM 1569 C C . VAL A 1 217 ? -10.670 19.327 12.027 1.00 81.94 217 VAL A C 1
ATOM 1571 O O . VAL A 1 217 ? -10.577 19.783 10.893 1.00 81.94 217 VAL A O 1
ATOM 1574 N N . THR A 1 218 ? -10.076 18.201 12.404 1.00 86.00 218 THR A N 1
ATOM 1575 C CA . THR A 1 218 ? -9.284 17.330 11.519 1.00 86.00 218 THR A CA 1
ATOM 1576 C C . THR A 1 218 ? -10.047 16.112 11.011 1.00 86.00 218 THR A C 1
ATOM 1578 O O . THR A 1 218 ? -9.444 15.244 10.385 1.00 86.00 218 THR A O 1
ATOM 1581 N N . PHE A 1 219 ? -11.352 16.020 11.287 1.00 90.50 219 PHE A N 1
ATOM 1582 C CA . PHE A 1 219 ? -12.171 14.945 10.741 1.00 90.50 219 PHE A CA 1
ATOM 1583 C C . PHE A 1 219 ? -12.189 15.018 9.214 1.00 90.50 219 PHE A C 1
ATOM 1585 O O . PHE A 1 219 ? -12.517 16.055 8.640 1.00 90.50 219 PHE A O 1
ATOM 1592 N N . ASP A 1 220 ? -11.867 13.902 8.571 1.00 89.94 220 ASP A N 1
ATOM 1593 C CA . ASP A 1 220 ? -11.886 13.771 7.124 1.00 89.94 220 ASP A CA 1
ATOM 1594 C C . ASP A 1 220 ? -12.608 12.480 6.756 1.00 89.94 220 ASP A C 1
ATOM 1596 O O . ASP A 1 220 ? -12.059 11.380 6.848 1.00 89.94 220 ASP A O 1
ATOM 1600 N N . ALA A 1 221 ? -13.854 12.621 6.309 1.00 90.88 221 ALA A N 1
ATOM 1601 C CA . ALA A 1 221 ? -14.668 11.487 5.914 1.00 90.88 221 ALA A CA 1
ATOM 1602 C C . ALA A 1 221 ? -13.968 10.626 4.855 1.00 90.88 221 ALA A C 1
ATOM 1604 O O . ALA A 1 221 ? -14.143 9.412 4.879 1.00 90.88 221 ALA A O 1
ATOM 1605 N N . SER A 1 222 ? -13.153 11.209 3.964 1.00 87.56 222 SER A N 1
ATOM 1606 C CA . SER A 1 222 ? -12.502 10.502 2.852 1.00 87.56 222 SER A CA 1
ATOM 1607 C C . SER A 1 222 ? -11.385 9.541 3.274 1.00 87.56 222 SER A C 1
ATOM 1609 O O . SER A 1 222 ? -11.046 8.643 2.504 1.00 87.56 222 SER A O 1
ATOM 1611 N N . THR A 1 223 ? -10.882 9.661 4.504 1.00 86.38 223 THR A N 1
ATOM 1612 C CA . THR A 1 223 ? -9.798 8.821 5.048 1.00 86.38 223 THR A CA 1
ATOM 1613 C C . THR A 1 223 ? -10.158 8.131 6.366 1.00 86.38 223 THR A C 1
ATOM 1615 O O . THR A 1 223 ? -9.421 7.268 6.831 1.00 86.38 223 THR A O 1
ATOM 1618 N N . MET A 1 224 ? -11.300 8.470 6.970 1.00 93.81 224 MET A N 1
ATOM 1619 C CA . MET A 1 224 ? -11.703 7.976 8.288 1.00 93.81 224 MET A CA 1
ATOM 1620 C C . MET A 1 224 ? -12.987 7.140 8.236 1.00 93.81 224 MET A C 1
ATOM 1622 O O . MET A 1 224 ? -13.746 7.158 7.263 1.00 93.81 224 MET A O 1
ATOM 1626 N N . TRP A 1 225 ? -13.251 6.443 9.340 1.00 97.06 225 TRP A N 1
ATOM 1627 C CA . TRP A 1 225 ? -14.534 5.826 9.666 1.00 97.06 225 TRP A CA 1
ATOM 1628 C C . TRP A 1 225 ? -15.035 6.358 11.005 1.00 97.06 225 TRP A C 1
ATOM 1630 O O . TRP A 1 225 ? -14.272 6.424 11.966 1.00 97.06 225 TRP A O 1
ATOM 1640 N N . GLN A 1 226 ? -16.317 6.692 11.083 1.00 97.94 226 GLN A N 1
ATOM 1641 C CA . GLN A 1 226 ? -17.015 6.999 12.322 1.00 97.94 226 GLN A CA 1
ATOM 1642 C C . GLN A 1 226 ? -18.227 6.087 12.468 1.00 97.94 226 GLN A C 1
ATOM 1644 O O . GLN A 1 226 ? -19.067 5.998 11.570 1.00 97.94 226 GLN A O 1
ATOM 1649 N N . SER A 1 227 ? -18.311 5.419 13.614 1.00 98.38 227 SER A N 1
ATOM 1650 C CA . SER A 1 227 ? -19.448 4.571 13.941 1.00 98.38 227 SER A CA 1
ATOM 1651 C C . SER A 1 227 ? -20.702 5.397 14.222 1.00 98.38 227 SER A C 1
ATOM 1653 O O . SER A 1 227 ? -20.623 6.542 14.676 1.00 98.38 227 SER A O 1
ATOM 1655 N N . SER A 1 228 ? -21.864 4.767 14.082 1.00 97.94 228 SER A N 1
ATOM 1656 C CA . SER A 1 228 ? -23.075 5.225 14.758 1.00 97.94 228 SER A CA 1
ATOM 1657 C C . SER A 1 228 ? -22.926 5.085 16.277 1.00 97.94 228 SER A C 1
ATOM 1659 O O . SER A 1 228 ? -22.009 4.430 16.790 1.00 97.94 228 SER A O 1
ATOM 1661 N N . HIS A 1 229 ? -23.842 5.713 17.013 1.00 97.38 229 HIS A N 1
ATOM 1662 C CA . HIS A 1 229 ? -23.919 5.581 18.463 1.00 97.38 229 HIS A CA 1
ATOM 1663 C C . HIS A 1 229 ? -24.229 4.129 18.865 1.00 97.38 229 HIS A C 1
ATOM 1665 O O . HIS A 1 229 ? -25.242 3.566 18.449 1.00 97.38 229 HIS A O 1
ATOM 1671 N N . SER A 1 230 ? -23.394 3.544 19.722 1.00 95.69 230 SER A N 1
ATOM 1672 C CA . SER A 1 230 ? -23.581 2.198 20.259 1.00 95.69 230 SER A CA 1
ATOM 1673 C C . SER A 1 230 ? -24.297 2.211 21.611 1.00 95.69 230 SER A C 1
ATOM 1675 O O . SER A 1 230 ? -23.890 2.904 22.541 1.00 95.69 230 SER A O 1
ATOM 1677 N N . ALA A 1 231 ? -25.362 1.414 21.731 1.00 90.88 231 ALA A N 1
ATOM 1678 C CA . ALA A 1 231 ? -26.133 1.275 22.967 1.00 90.88 231 ALA A CA 1
ATOM 1679 C C . ALA A 1 231 ? -25.416 0.431 24.036 1.00 90.88 231 ALA A C 1
ATOM 1681 O O . ALA A 1 231 ? -25.578 0.691 25.226 1.00 90.88 231 ALA A O 1
ATOM 1682 N N . ASP A 1 232 ? -24.626 -0.565 23.626 1.00 93.00 232 ASP A N 1
ATOM 1683 C CA . ASP A 1 232 ? -23.829 -1.410 24.527 1.00 93.00 232 ASP A CA 1
ATOM 1684 C C . ASP A 1 232 ? -22.393 -0.885 24.717 1.00 93.00 232 ASP A C 1
ATOM 1686 O O . ASP A 1 232 ? -21.594 -1.463 25.457 1.00 93.00 232 ASP A O 1
ATOM 1690 N N . GLY A 1 233 ? -22.078 0.239 24.066 1.00 95.06 233 GLY A N 1
ATOM 1691 C CA . GLY A 1 233 ? -20.783 0.899 24.118 1.00 95.06 233 GLY A CA 1
ATOM 1692 C C . GLY A 1 233 ? -19.709 0.226 23.268 1.00 95.06 233 GLY A C 1
ATOM 1693 O O . GLY A 1 233 ? -18.572 0.689 23.305 1.00 95.06 233 GLY A O 1
ATOM 1694 N N . TRP A 1 234 ? -20.022 -0.822 22.503 1.00 97.81 234 TRP A N 1
ATOM 1695 C CA . TRP A 1 234 ? -19.076 -1.488 21.612 1.00 97.81 234 TRP A CA 1
ATOM 1696 C C . TRP A 1 234 ? -19.441 -1.297 20.146 1.00 97.81 234 TRP A C 1
ATOM 1698 O O . TRP A 1 234 ? -20.603 -1.338 19.749 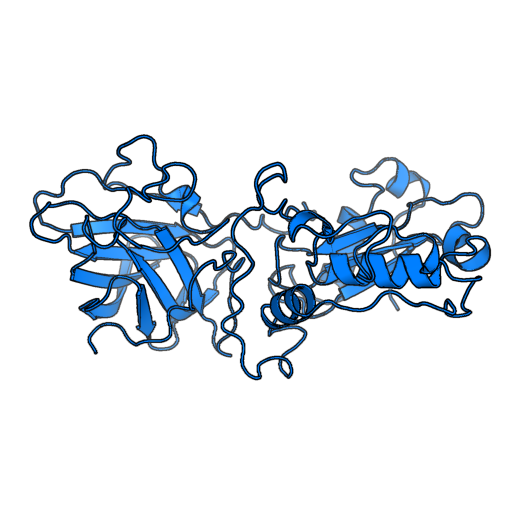1.00 97.81 234 TRP A O 1
ATOM 1708 N N . VAL A 1 235 ? -18.415 -1.113 19.324 1.00 98.25 235 VAL A N 1
ATOM 1709 C CA . VAL A 1 235 ? -18.519 -1.079 17.863 1.00 98.25 235 VAL A CA 1
ATOM 1710 C C . VAL A 1 235 ? -17.484 -2.014 17.266 1.00 98.25 235 VAL A C 1
ATOM 1712 O O . VAL A 1 235 ? -16.449 -2.269 17.879 1.00 98.25 235 VAL A O 1
ATOM 1715 N N . ALA A 1 236 ? -17.753 -2.562 16.086 1.00 97.81 236 ALA A N 1
ATOM 1716 C CA . ALA A 1 236 ? -16.920 -3.602 15.500 1.00 97.81 236 ALA A CA 1
ATOM 1717 C C . ALA A 1 236 ? -16.642 -3.384 14.013 1.00 97.81 236 ALA A C 1
ATOM 1719 O O . ALA A 1 236 ? -17.515 -2.971 13.247 1.00 97.81 236 ALA A O 1
ATOM 1720 N N . LEU A 1 237 ? -15.424 -3.740 13.620 1.00 98.12 237 LEU A N 1
ATOM 1721 C CA . LEU A 1 237 ? -14.945 -3.836 12.252 1.00 98.12 237 LEU A CA 1
ATOM 1722 C C . LEU A 1 237 ? -14.593 -5.291 11.947 1.00 98.12 237 LEU A C 1
ATOM 1724 O O . LEU A 1 237 ? -13.813 -5.903 12.677 1.00 98.12 237 LEU A O 1
ATOM 1728 N N . ASP A 1 238 ? -15.123 -5.813 10.847 1.00 97.25 238 ASP A N 1
ATOM 1729 C CA . ASP A 1 238 ? -14.744 -7.109 10.291 1.00 97.25 238 ASP A CA 1
ATOM 1730 C C . ASP A 1 238 ? -13.732 -6.895 9.165 1.00 97.25 238 ASP A C 1
ATOM 1732 O O . ASP A 1 238 ? -14.000 -6.189 8.188 1.00 97.25 238 ASP A O 1
ATOM 1736 N N . LEU A 1 239 ? -12.566 -7.516 9.322 1.00 95.31 239 LEU A N 1
ATOM 1737 C CA . LEU A 1 239 ? -11.435 -7.460 8.408 1.00 95.31 239 LEU A CA 1
ATOM 1738 C C . LEU A 1 239 ? -11.321 -8.797 7.676 1.00 95.31 239 LEU A C 1
ATOM 1740 O O . LEU A 1 239 ? -11.193 -9.842 8.316 1.00 95.31 239 LEU A O 1
ATOM 1744 N N . ALA A 1 240 ? -11.310 -8.781 6.347 1.00 93.38 240 ALA A N 1
ATOM 1745 C CA . ALA A 1 240 ? -11.091 -9.976 5.538 1.00 93.38 240 ALA A CA 1
ATOM 1746 C C . ALA A 1 240 ? -9.905 -9.776 4.594 1.00 93.38 240 ALA A C 1
ATOM 1748 O O . ALA A 1 240 ? -9.992 -9.087 3.575 1.00 93.38 240 ALA A O 1
ATOM 1749 N N . PHE A 1 241 ? -8.788 -10.412 4.941 1.00 90.12 241 PHE A N 1
ATOM 1750 C CA . PHE A 1 241 ? -7.589 -10.415 4.120 1.00 90.12 241 PHE A CA 1
ATOM 1751 C C . PHE A 1 241 ? -7.780 -11.310 2.880 1.00 90.12 241 PHE A C 1
ATOM 1753 O O . PHE A 1 241 ? -8.509 -12.313 2.916 1.00 90.12 241 PHE A O 1
ATOM 1760 N N . PRO A 1 242 ? -7.097 -11.001 1.765 1.00 84.00 242 PRO A N 1
ATOM 1761 C CA . PRO A 1 242 ? -7.137 -11.833 0.561 1.00 84.00 242 PRO A CA 1
ATOM 1762 C C . PRO A 1 242 ? -6.482 -13.211 0.754 1.00 84.00 242 PRO A C 1
ATOM 1764 O O . PRO A 1 242 ? -6.824 -14.158 0.049 1.00 84.00 242 PRO A O 1
ATOM 1767 N N . ALA A 1 243 ? -5.580 -13.337 1.727 1.00 83.69 243 ALA A N 1
ATOM 1768 C CA . ALA A 1 243 ? -4.941 -14.581 2.143 1.00 83.69 243 ALA A CA 1
ATOM 1769 C C . ALA A 1 243 ? -4.831 -14.625 3.674 1.00 83.69 243 ALA A C 1
ATOM 1771 O O . ALA A 1 243 ? -5.004 -13.605 4.339 1.00 83.69 243 ALA A O 1
ATOM 1772 N N . SER A 1 244 ? -4.546 -15.800 4.239 1.00 88.38 244 SER A N 1
ATOM 1773 C CA . SER A 1 244 ? -4.251 -15.898 5.672 1.00 88.38 244 SER A CA 1
ATOM 1774 C C . SER A 1 244 ? -3.001 -15.084 6.005 1.00 88.38 244 SER A C 1
ATOM 1776 O O . SER A 1 244 ? -1.973 -15.232 5.341 1.00 88.38 244 SER A O 1
ATOM 1778 N N . VAL A 1 245 ? -3.089 -14.245 7.034 1.00 87.50 245 VAL A N 1
ATOM 1779 C CA . VAL A 1 245 ? -1.982 -13.428 7.537 1.00 87.50 245 VAL A CA 1
ATOM 1780 C C . VAL A 1 245 ? -1.632 -13.844 8.956 1.00 87.50 245 VAL A C 1
ATOM 1782 O O . VAL A 1 245 ? -2.505 -14.253 9.719 1.00 87.50 245 VAL A O 1
ATOM 1785 N N . THR A 1 246 ? -0.355 -13.728 9.310 1.00 90.88 246 THR A N 1
ATOM 1786 C CA . THR A 1 246 ? 0.121 -13.893 10.685 1.00 90.88 246 THR A CA 1
ATOM 1787 C C . THR A 1 246 ? 0.382 -12.519 11.277 1.00 90.88 246 THR A C 1
ATOM 1789 O O . THR A 1 246 ? 1.208 -11.780 10.740 1.00 90.88 246 THR A O 1
ATOM 1792 N N . LEU A 1 247 ? -0.307 -12.191 12.370 1.00 92.50 247 LEU A N 1
ATOM 1793 C CA . LEU A 1 247 ? -0.197 -10.905 13.049 1.00 92.50 247 LEU A CA 1
ATOM 1794 C C . LEU A 1 247 ? 0.508 -11.044 14.403 1.00 92.50 247 LEU A C 1
ATOM 1796 O O . LEU A 1 247 ? 0.294 -12.010 15.137 1.00 92.50 247 LEU A O 1
ATOM 1800 N N . THR A 1 248 ? 1.332 -10.049 14.723 1.00 92.62 248 THR A N 1
ATOM 1801 C CA . THR A 1 248 ? 1.970 -9.832 16.038 1.00 92.62 248 THR A CA 1
ATOM 1802 C C . THR A 1 248 ? 1.501 -8.545 16.706 1.00 92.62 248 THR A C 1
ATOM 1804 O O . THR A 1 248 ? 1.718 -8.337 17.898 1.00 92.62 248 THR A O 1
ATOM 1807 N N . GLY A 1 249 ? 0.806 -7.686 15.962 1.00 92.75 249 GLY A N 1
ATOM 1808 C CA . GLY A 1 249 ? 0.142 -6.525 16.521 1.00 92.75 249 GLY A CA 1
ATOM 1809 C C . GLY A 1 249 ? -0.663 -5.751 15.491 1.00 92.75 249 GLY A C 1
ATOM 1810 O O . GLY A 1 249 ? -0.521 -5.954 14.282 1.00 92.75 249 GLY A O 1
ATOM 1811 N N . VAL A 1 250 ? -1.499 -4.849 15.995 1.00 93.88 250 VAL A N 1
ATOM 1812 C CA . VAL A 1 250 ? -2.270 -3.903 15.186 1.00 93.88 250 VAL A CA 1
ATOM 1813 C C . VAL A 1 250 ? -2.016 -2.490 15.702 1.00 93.88 250 VAL A C 1
ATOM 1815 O O . VAL A 1 250 ? -2.277 -2.204 16.869 1.00 93.88 250 VAL A O 1
ATOM 1818 N N . GLY A 1 251 ? -1.475 -1.619 14.853 1.00 92.38 251 GLY A N 1
ATOM 1819 C CA . GLY A 1 251 ? -1.426 -0.182 15.104 1.00 92.38 251 GLY A CA 1
ATOM 1820 C C . GLY A 1 251 ? -2.823 0.402 14.941 1.00 92.38 251 GLY A C 1
ATOM 1821 O O . GLY A 1 251 ? -3.475 0.179 13.921 1.00 92.38 251 GLY A O 1
ATOM 1822 N N . ILE A 1 252 ? -3.299 1.089 15.971 1.00 94.06 252 ILE A N 1
ATOM 1823 C CA . ILE A 1 252 ? -4.655 1.617 16.067 1.00 94.06 252 ILE A CA 1
ATOM 1824 C C . ILE A 1 252 ? -4.568 3.124 16.195 1.00 94.06 252 ILE A C 1
ATOM 1826 O O . ILE A 1 252 ? -3.890 3.637 17.084 1.00 94.06 252 ILE A O 1
ATOM 1830 N N . HIS A 1 253 ? -5.320 3.809 15.341 1.00 94.56 253 HIS A N 1
ATOM 1831 C CA . HIS A 1 253 ? -5.408 5.258 15.323 1.00 94.56 253 HIS A CA 1
ATOM 1832 C C . HIS A 1 253 ? -6.872 5.657 15.456 1.00 94.56 253 HIS A C 1
ATOM 1834 O O . HIS A 1 253 ? -7.628 5.604 14.488 1.00 94.56 253 HIS A O 1
ATOM 1840 N N . THR A 1 254 ? -7.296 6.018 16.663 1.00 95.50 254 THR A N 1
ATOM 1841 C CA . THR A 1 254 ? -8.676 6.420 16.963 1.00 95.50 254 THR A CA 1
ATOM 1842 C C . THR A 1 254 ? -8.786 7.901 17.301 1.00 95.50 254 THR A C 1
ATOM 1844 O O . THR A 1 254 ? -7.782 8.602 17.465 1.00 95.50 254 THR A O 1
ATOM 1847 N N . GLY A 1 255 ? -10.027 8.377 17.353 1.00 94.50 255 GLY A N 1
ATOM 1848 C CA . GLY A 1 255 ? -10.401 9.757 17.609 1.00 94.50 255 GLY A CA 1
ATOM 1849 C C . GLY A 1 255 ? -9.973 10.734 16.518 1.00 94.50 255 GLY A C 1
ATOM 1850 O O . GLY A 1 255 ? -9.260 10.385 15.578 1.00 94.50 255 GLY A O 1
ATOM 1851 N N . HIS A 1 256 ? -10.413 11.980 16.645 1.00 93.19 256 HIS A N 1
ATOM 1852 C CA . HIS A 1 256 ? -9.982 13.073 15.778 1.00 93.19 256 HIS A CA 1
ATOM 1853 C C . HIS A 1 256 ? -9.911 14.397 16.543 1.00 93.19 256 HIS A C 1
ATOM 1855 O O . HIS A 1 256 ? -10.501 14.564 17.616 1.00 93.19 256 HIS A O 1
ATOM 1861 N N . SER A 1 257 ? -9.179 15.353 15.965 1.00 89.62 257 SER A N 1
ATOM 1862 C CA . SER A 1 257 ? -9.066 16.736 16.458 1.00 89.62 257 SER A CA 1
ATOM 1863 C C . SER A 1 257 ? -8.528 16.862 17.890 1.00 89.62 257 SER A C 1
ATOM 1865 O O . SER A 1 257 ? -8.694 17.898 18.523 1.00 89.62 257 SER A O 1
ATOM 1867 N N . GLY A 1 258 ? -7.911 15.799 18.418 1.00 86.06 258 GLY A N 1
ATOM 1868 C CA . GLY A 1 258 ? -7.412 15.715 19.791 1.00 86.06 258 GLY A CA 1
ATOM 1869 C C . GLY A 1 258 ? -8.494 15.627 20.872 1.00 86.06 258 GLY A C 1
ATOM 1870 O O . GLY A 1 258 ? -8.155 15.665 22.049 1.00 86.06 258 GLY A O 1
ATOM 1871 N N . LEU A 1 259 ? -9.777 15.542 20.503 1.00 86.94 259 LEU A N 1
ATOM 1872 C CA . LEU A 1 259 ? -10.888 15.753 21.442 1.00 86.94 259 LEU A CA 1
ATOM 1873 C C . LEU A 1 259 ? -11.995 14.704 21.351 1.00 86.94 259 LEU A C 1
ATOM 1875 O O . LEU A 1 259 ? -12.650 14.415 22.351 1.00 86.94 259 LEU A O 1
ATOM 1879 N N . TYR A 1 260 ? -12.241 14.153 20.164 1.00 91.31 260 TYR A N 1
ATOM 1880 C CA . TYR A 1 260 ? -13.497 13.464 19.894 1.00 91.31 260 TYR A CA 1
ATOM 1881 C C . TYR A 1 260 ? -13.302 11.979 19.615 1.00 91.31 260 TYR A C 1
ATOM 1883 O O . TYR A 1 260 ? -12.368 11.585 18.921 1.00 91.31 260 TYR A O 1
ATOM 1891 N N . HIS A 1 261 ? -14.234 11.178 20.142 1.00 94.62 261 HIS A N 1
ATOM 1892 C CA . HIS A 1 261 ? -14.516 9.791 19.746 1.00 94.62 261 HIS A CA 1
ATOM 1893 C C . HIS A 1 261 ? -13.310 8.833 19.759 1.00 94.62 261 HIS A C 1
ATOM 1895 O O . HIS A 1 261 ? -13.222 7.910 18.948 1.00 94.62 261 HIS A O 1
ATOM 1901 N N . GLN A 1 262 ? -12.377 9.036 20.692 1.00 95.19 262 GLN A N 1
ATOM 1902 C CA . GLN A 1 262 ? -11.315 8.073 20.980 1.00 95.19 262 GLN A CA 1
ATOM 1903 C C . GLN A 1 262 ? -11.914 6.785 21.568 1.00 95.19 262 GLN A C 1
ATOM 1905 O O . GLN A 1 262 ? -12.754 6.836 22.476 1.00 95.19 262 GLN A O 1
ATOM 1910 N N . ALA A 1 263 ? -11.453 5.630 21.086 1.00 96.81 263 ALA A N 1
ATOM 1911 C CA . ALA A 1 263 ? -11.781 4.350 21.705 1.00 96.81 263 ALA A CA 1
ATOM 1912 C C . ALA A 1 263 ? -11.127 4.258 23.090 1.00 96.81 263 ALA A C 1
ATOM 1914 O O . ALA A 1 263 ? -10.006 4.720 23.264 1.00 96.81 263 ALA A O 1
ATOM 1915 N N . GLN A 1 264 ? -11.804 3.650 24.060 1.00 96.75 264 GLN A N 1
ATOM 1916 C CA . GLN A 1 264 ? -11.296 3.428 25.423 1.00 96.75 264 GLN A CA 1
ATOM 1917 C C . GLN A 1 264 ? -10.628 2.060 25.577 1.00 96.75 264 GLN A C 1
ATOM 1919 O O . GLN A 1 264 ? -9.725 1.871 26.386 1.00 96.75 264 GLN A O 1
ATOM 1924 N N . GLU A 1 265 ? -11.086 1.094 24.791 1.00 97.31 265 GLU A N 1
ATOM 1925 C CA . GLU A 1 265 ? -10.630 -0.288 24.819 1.00 97.31 265 GLU A CA 1
ATOM 1926 C C . GLU A 1 265 ? -10.703 -0.850 23.405 1.00 97.31 265 GLU A C 1
ATOM 1928 O O . GLU A 1 265 ? -11.551 -0.441 22.606 1.00 97.31 265 GLU A O 1
ATOM 1933 N N . VAL A 1 266 ? -9.822 -1.792 23.103 1.00 97.69 266 VAL A N 1
ATOM 1934 C CA . VAL A 1 266 ? -9.822 -2.534 21.851 1.00 97.69 266 VAL A CA 1
ATOM 1935 C C . VAL A 1 266 ? -9.696 -4.028 22.128 1.00 97.69 266 VAL A C 1
ATOM 1937 O O . VAL A 1 266 ? -8.955 -4.453 23.013 1.00 97.69 266 VAL A O 1
ATOM 1940 N N . ARG A 1 267 ? -10.404 -4.832 21.337 1.00 97.56 267 ARG A N 1
ATOM 1941 C CA . ARG A 1 267 ? -10.311 -6.292 21.308 1.00 97.56 267 ARG A CA 1
ATOM 1942 C C . ARG A 1 267 ? -10.053 -6.760 19.884 1.00 97.56 267 ARG A C 1
ATOM 1944 O O . ARG A 1 267 ? -10.689 -6.271 18.952 1.00 97.56 267 ARG A O 1
ATOM 1951 N N . LEU A 1 268 ? -9.148 -7.721 19.737 1.00 97.50 268 LEU A N 1
ATOM 1952 C CA . LEU A 1 268 ? -8.860 -8.398 18.480 1.00 97.50 268 LEU A CA 1
ATOM 1953 C C . LEU A 1 268 ? -9.253 -9.872 18.580 1.00 97.50 268 LEU A C 1
ATOM 1955 O O . LEU A 1 268 ? -8.769 -10.598 19.451 1.00 97.50 268 LEU A O 1
ATOM 1959 N N . ASP A 1 269 ? -10.065 -10.315 17.631 1.00 97.12 269 ASP A N 1
ATOM 1960 C CA . ASP A 1 269 ? -10.519 -11.690 17.476 1.00 97.12 269 ASP A CA 1
ATOM 1961 C C . ASP A 1 269 ? -10.076 -12.255 16.114 1.00 97.12 269 ASP A C 1
ATOM 1963 O O . ASP A 1 269 ? -10.081 -11.541 15.108 1.00 97.12 269 ASP A O 1
ATOM 1967 N N . VAL A 1 270 ? -9.752 -13.550 16.061 1.00 96.31 270 VAL A N 1
ATOM 1968 C CA . VAL A 1 270 ? -9.694 -14.320 14.804 1.00 96.31 270 VAL A CA 1
ATOM 1969 C C . VAL A 1 270 ? -11.048 -14.979 14.592 1.00 96.31 270 VAL A C 1
ATOM 1971 O O . VAL A 1 270 ? -11.576 -15.618 15.504 1.00 96.31 270 VAL A O 1
ATOM 1974 N N . LEU A 1 271 ? -11.583 -14.849 13.382 1.00 95.62 271 LEU A N 1
ATOM 1975 C CA . LEU A 1 271 ? -12.823 -15.490 12.963 1.00 95.62 271 LEU A CA 1
ATOM 1976 C C . LEU A 1 271 ? -12.499 -16.719 12.107 1.00 95.62 271 LEU A C 1
ATOM 1978 O O . LEU A 1 271 ? -11.729 -16.610 11.151 1.00 95.62 271 LEU A O 1
ATOM 1982 N N . ASP A 1 272 ? -13.119 -17.855 12.419 1.00 89.56 272 ASP A N 1
ATOM 1983 C CA . ASP A 1 272 ? -13.076 -19.082 11.618 1.00 89.56 272 ASP A CA 1
ATOM 1984 C C . ASP A 1 272 ? -14.509 -19.577 11.374 1.00 89.56 272 ASP A C 1
ATOM 1986 O O . ASP A 1 272 ? -15.152 -20.199 12.230 1.00 89.56 272 ASP A O 1
ATOM 1990 N N . GLY A 1 273 ? -15.059 -19.182 10.223 1.00 85.00 273 GLY A N 1
ATOM 1991 C CA . GLY A 1 273 ? -16.467 -19.377 9.891 1.00 85.00 273 GLY A CA 1
ATOM 1992 C C . GLY A 1 273 ? -17.386 -18.684 10.899 1.00 85.00 273 GLY A C 1
ATOM 1993 O O . GLY A 1 273 ? -17.379 -17.462 11.024 1.00 85.00 273 GLY A O 1
ATOM 1994 N N . ALA A 1 274 ? -18.195 -19.473 11.610 1.00 84.19 274 ALA A N 1
ATOM 1995 C CA . ALA A 1 274 ? -19.091 -18.975 12.656 1.00 84.19 274 ALA A CA 1
ATOM 1996 C C . ALA A 1 274 ? -18.419 -18.857 14.036 1.00 84.19 274 ALA A C 1
ATOM 1998 O O . ALA A 1 274 ? -19.022 -18.322 14.966 1.00 84.19 274 ALA A O 1
ATOM 1999 N N . SER A 1 275 ? -17.198 -19.374 14.191 1.00 89.50 275 SER A N 1
ATOM 2000 C CA . SER A 1 275 ? -16.471 -19.335 15.457 1.00 89.50 275 SER A CA 1
ATOM 2001 C C . SER A 1 275 ? -15.593 -18.086 15.560 1.00 89.50 275 SER A C 1
ATOM 2003 O O . SER A 1 275 ? -15.072 -17.584 14.564 1.00 89.50 275 SER A O 1
ATOM 2005 N N . SER A 1 276 ? -15.441 -17.576 16.783 1.00 93.00 276 SER A N 1
ATOM 2006 C CA . SER A 1 276 ? -14.574 -16.443 17.106 1.00 93.00 276 SER A CA 1
ATOM 2007 C C . SER A 1 276 ? -13.666 -16.827 18.260 1.00 93.00 276 SER A C 1
ATOM 2009 O O . SER A 1 276 ? -14.121 -17.424 19.239 1.00 93.00 276 SER A O 1
ATOM 2011 N N . ARG A 1 277 ? -12.391 -16.459 18.163 1.00 93.94 277 ARG A N 1
ATOM 2012 C CA . ARG A 1 277 ? -11.414 -16.627 19.237 1.00 93.94 277 ARG A CA 1
ATOM 2013 C C . ARG A 1 277 ? -10.762 -15.289 19.537 1.00 93.94 277 ARG A C 1
ATOM 2015 O O . ARG A 1 277 ? -10.056 -14.746 18.688 1.00 93.94 277 ARG A O 1
ATOM 2022 N N . VAL A 1 278 ? -10.938 -14.815 20.768 1.00 94.38 278 VAL A N 1
ATOM 2023 C CA . VAL A 1 278 ? -10.226 -13.637 21.272 1.00 94.38 278 VAL A CA 1
ATOM 2024 C C . VAL A 1 278 ? -8.729 -13.927 21.244 1.00 94.38 278 VAL A C 1
ATOM 2026 O O . VAL A 1 278 ? -8.274 -14.957 21.748 1.00 94.38 278 VAL A O 1
ATOM 2029 N N . VAL A 1 279 ? -7.965 -13.024 20.638 1.00 94.75 279 VAL A N 1
ATOM 2030 C CA . VAL A 1 279 ? -6.503 -13.103 20.604 1.00 94.75 279 VAL A CA 1
ATOM 2031 C C . VAL A 1 279 ? -5.894 -12.196 21.662 1.00 94.75 279 VAL A C 1
ATOM 2033 O O . VAL A 1 279 ? -4.976 -12.608 22.366 1.00 94.75 279 VAL A O 1
ATOM 2036 N N . THR A 1 280 ? -6.401 -10.968 21.774 1.00 96.50 280 THR A N 1
ATOM 2037 C CA . THR A 1 280 ? -5.924 -9.976 22.743 1.00 96.50 280 THR A CA 1
ATOM 2038 C C . THR A 1 280 ? -6.975 -8.885 22.967 1.00 96.50 280 THR A C 1
ATOM 2040 O O . THR A 1 280 ? -7.842 -8.657 22.118 1.00 96.50 280 THR A O 1
ATOM 2043 N N . SER A 1 281 ? -6.886 -8.200 24.102 1.00 96.38 281 SER A N 1
ATOM 2044 C CA . SER A 1 281 ? -7.661 -7.003 24.424 1.00 96.38 281 SER A CA 1
ATOM 2045 C C . SER A 1 281 ? -6.855 -6.089 25.337 1.00 96.38 281 SER A C 1
ATOM 2047 O O . SER A 1 281 ? -6.143 -6.578 26.214 1.00 96.38 281 SER A O 1
ATOM 2049 N N . ALA A 1 282 ? -6.991 -4.779 25.165 1.00 96.75 282 ALA A N 1
ATOM 2050 C CA . ALA A 1 282 ? -6.326 -3.791 26.007 1.00 96.75 282 ALA A CA 1
ATOM 2051 C C . ALA A 1 282 ? -7.129 -2.489 26.067 1.00 96.75 282 ALA A C 1
ATOM 2053 O O . ALA A 1 282 ? -7.788 -2.111 25.096 1.00 96.75 282 ALA A O 1
ATOM 2054 N N . ALA A 1 283 ? -7.017 -1.768 27.185 1.00 96.62 283 ALA A N 1
ATOM 2055 C CA . ALA A 1 283 ? -7.346 -0.347 27.202 1.00 96.62 283 ALA A CA 1
ATOM 2056 C C . ALA A 1 283 ? -6.445 0.380 26.193 1.00 96.62 283 ALA A C 1
ATOM 2058 O O . ALA A 1 283 ? -5.284 0.015 26.041 1.00 96.62 283 ALA A O 1
ATOM 2059 N N . THR A 1 284 ? -6.952 1.384 25.487 1.00 92.31 284 THR A N 1
ATOM 2060 C CA . THR A 1 284 ? -6.150 2.121 24.494 1.00 92.31 284 THR A CA 1
ATOM 2061 C C . THR A 1 284 ? -5.181 3.093 25.165 1.00 92.31 284 THR A C 1
ATOM 2063 O O . THR A 1 284 ? -4.015 3.146 24.781 1.00 92.31 284 THR A O 1
ATOM 2066 N N . GLY A 1 285 ? -5.642 3.830 26.184 1.00 86.31 285 GLY A N 1
ATOM 2067 C CA . GLY A 1 285 ? -4.892 4.875 26.895 1.00 86.31 285 GLY A CA 1
ATOM 2068 C C . GLY A 1 285 ? -4.718 6.157 26.071 1.00 86.31 285 GLY A C 1
ATOM 2069 O O . GLY A 1 285 ? -5.085 7.241 26.516 1.00 86.31 285 GLY A O 1
ATOM 2070 N N . GLU A 1 286 ? -4.250 6.028 24.830 1.00 89.56 286 GLU A N 1
ATOM 2071 C CA . GLU A 1 286 ? -4.007 7.127 23.891 1.00 89.56 286 GLU A CA 1
ATOM 2072 C C . GLU A 1 286 ? -4.776 6.930 22.571 1.00 89.56 286 GLU A C 1
ATOM 2074 O O . GLU A 1 286 ? -5.326 5.863 22.284 1.00 89.56 286 GLU A O 1
ATOM 2079 N N . ALA A 1 287 ? -4.856 7.995 21.769 1.00 90.56 287 ALA A N 1
ATOM 2080 C CA . ALA A 1 287 ? -5.494 7.968 20.455 1.00 90.56 287 ALA A CA 1
ATOM 2081 C C . ALA A 1 287 ? -4.735 7.087 19.453 1.00 90.56 287 ALA A C 1
ATOM 2083 O O . ALA A 1 287 ? -5.349 6.523 18.550 1.00 90.56 287 ALA A O 1
ATOM 2084 N N . ASP A 1 288 ? -3.420 6.960 19.626 1.00 92.00 288 ASP A N 1
ATOM 2085 C CA . ASP A 1 288 ? -2.526 6.168 18.792 1.00 92.00 288 ASP A CA 1
ATOM 2086 C C . ASP A 1 288 ? -1.831 5.116 19.666 1.00 92.00 288 ASP A C 1
ATOM 2088 O O . ASP A 1 288 ? -1.036 5.466 20.535 1.00 92.00 288 ASP A O 1
ATOM 2092 N N . CYS A 1 289 ? -2.105 3.828 19.455 1.00 92.69 289 CYS A N 1
ATOM 2093 C CA . CYS A 1 289 ? -1.470 2.762 20.236 1.00 92.69 289 CYS A CA 1
ATOM 2094 C C . CYS A 1 289 ? -1.284 1.472 19.432 1.00 92.69 289 CYS A C 1
ATOM 2096 O O . CYS A 1 289 ? -1.959 1.222 18.436 1.00 92.69 289 CYS A O 1
ATOM 2098 N N . LEU A 1 290 ? -0.325 0.650 19.849 1.00 93.19 290 LEU A N 1
ATOM 2099 C CA . LEU A 1 290 ? -0.036 -0.662 19.289 1.00 93.19 290 LEU A CA 1
ATOM 2100 C C . LEU A 1 290 ? -0.677 -1.734 20.167 1.00 93.19 290 LEU A C 1
ATOM 2102 O O . LEU A 1 290 ? -0.218 -1.999 21.281 1.00 93.19 290 LEU A O 1
ATOM 2106 N N . LEU A 1 291 ? -1.706 -2.395 19.645 1.00 95.12 291 LEU A N 1
ATOM 2107 C CA . LEU A 1 291 ? -2.276 -3.581 20.266 1.00 95.12 291 LEU A CA 1
ATOM 2108 C C . LEU A 1 291 ? -1.375 -4.773 19.950 1.00 95.12 291 LEU A C 1
ATOM 2110 O O . LEU A 1 291 ? -1.497 -5.393 18.892 1.00 95.12 291 LEU A O 1
ATOM 2114 N N . ALA A 1 292 ? -0.444 -5.071 20.853 1.00 93.31 292 ALA A N 1
ATOM 2115 C CA . ALA A 1 292 ? 0.405 -6.249 20.751 1.00 93.31 292 ALA A CA 1
ATOM 2116 C C . ALA A 1 292 ? -0.423 -7.529 20.929 1.00 93.31 292 ALA A C 1
ATOM 2118 O O . ALA A 1 292 ? -1.364 -7.584 21.727 1.00 93.31 292 ALA A O 1
ATOM 2119 N N . THR A 1 293 ? -0.062 -8.574 20.189 1.00 87.88 293 THR A N 1
ATOM 2120 C CA . THR A 1 293 ? -0.744 -9.862 20.268 1.00 87.88 293 THR A CA 1
ATOM 2121 C C . THR A 1 293 ? 0.236 -11.027 20.248 1.00 87.88 293 THR A C 1
ATOM 2123 O O . THR A 1 293 ? 1.358 -10.919 19.750 1.00 87.88 293 THR A O 1
ATOM 2126 N N . THR A 1 294 ? -0.189 -12.161 20.806 1.00 86.19 294 THR A N 1
ATOM 2127 C CA . THR A 1 294 ? 0.525 -13.421 20.579 1.00 86.19 294 THR A CA 1
ATOM 2128 C C . THR A 1 294 ? 0.417 -13.780 19.099 1.00 86.19 294 THR A C 1
ATOM 2130 O O . THR A 1 294 ? -0.589 -13.473 18.459 1.00 86.19 294 THR A O 1
ATOM 2133 N N . VAL A 1 295 ? 1.465 -14.393 18.539 1.00 88.12 295 VAL A N 1
ATOM 2134 C CA . VAL A 1 295 ? 1.511 -14.753 17.114 1.00 88.12 295 VAL A CA 1
ATOM 2135 C C . VAL A 1 295 ? 0.260 -15.558 16.756 1.00 88.12 295 VAL A C 1
ATOM 2137 O O . VAL A 1 295 ? 0.080 -16.681 17.227 1.00 88.12 295 VAL A O 1
ATOM 2140 N N . ALA A 1 296 ? -0.602 -14.982 15.923 1.00 91.12 296 ALA A N 1
ATOM 2141 C CA . ALA A 1 296 ? -1.855 -15.601 15.514 1.00 91.12 296 ALA A CA 1
ATOM 2142 C C . ALA A 1 296 ? -2.027 -15.489 14.003 1.00 91.12 296 ALA A C 1
ATOM 2144 O O . ALA A 1 296 ? -1.704 -14.462 13.406 1.00 91.12 296 ALA A O 1
ATOM 2145 N N . SER A 1 297 ? -2.550 -16.550 13.391 1.00 93.00 297 SER A N 1
ATOM 2146 C CA . SER A 1 297 ? -2.820 -16.600 11.957 1.00 93.00 297 SER A CA 1
ATOM 2147 C C . SER A 1 297 ? -4.317 -16.664 11.692 1.00 93.00 297 SER A C 1
ATOM 2149 O O . SER A 1 297 ? -5.051 -17.357 12.397 1.00 93.00 297 SER A O 1
ATOM 2151 N N . GLY A 1 298 ? -4.757 -15.961 10.657 1.00 92.94 298 GLY A N 1
ATOM 2152 C CA . GLY A 1 298 ? -6.152 -15.933 10.245 1.00 92.94 298 GLY A CA 1
ATOM 2153 C C . GLY A 1 298 ? -6.343 -15.131 8.967 1.00 92.94 298 GLY A C 1
ATOM 2154 O O . GLY A 1 298 ? -5.560 -14.233 8.645 1.00 92.94 298 GLY A O 1
ATOM 2155 N N . ARG A 1 299 ? -7.403 -15.446 8.224 1.00 92.75 299 ARG A N 1
ATOM 2156 C CA . ARG A 1 299 ? -7.833 -14.653 7.063 1.00 92.75 299 ARG A CA 1
ATOM 2157 C C . ARG A 1 299 ? -8.860 -13.594 7.456 1.00 92.75 299 ARG A C 1
ATOM 2159 O O . ARG A 1 299 ? -8.844 -12.494 6.915 1.00 92.75 299 ARG A O 1
ATOM 2166 N N . THR A 1 300 ? -9.740 -13.932 8.388 1.00 95.88 300 THR A N 1
ATOM 2167 C CA . THR A 1 300 ? -10.824 -13.075 8.865 1.00 95.88 300 THR A CA 1
ATOM 2168 C C . THR A 1 300 ? -10.605 -12.721 10.325 1.00 95.88 300 THR A C 1
ATOM 2170 O O . THR A 1 300 ? -10.309 -13.591 11.142 1.00 95.88 300 THR A O 1
ATOM 2173 N N . TRP A 1 301 ? -10.734 -11.440 10.643 1.00 96.50 301 TRP A N 1
ATOM 2174 C CA . TRP A 1 301 ? -10.474 -10.887 11.966 1.00 96.50 301 TRP A CA 1
ATOM 2175 C C . TRP A 1 301 ? -11.580 -9.911 12.336 1.00 96.50 301 TRP A C 1
ATOM 2177 O O . TRP A 1 301 ? -12.180 -9.295 11.457 1.00 96.50 301 TRP A O 1
ATOM 2187 N N . ARG A 1 302 ? -11.815 -9.732 13.632 1.00 97.69 302 ARG A N 1
ATOM 2188 C CA . ARG A 1 302 ? -12.698 -8.683 14.141 1.00 97.69 302 ARG A CA 1
ATOM 2189 C C . ARG A 1 302 ? -11.935 -7.788 15.099 1.00 97.69 302 ARG A C 1
ATOM 2191 O O . ARG A 1 302 ? -11.324 -8.271 16.047 1.00 97.69 302 ARG A O 1
ATOM 2198 N N . LEU A 1 303 ? -12.002 -6.485 14.853 1.00 97.56 303 LEU A N 1
ATOM 2199 C CA . LEU A 1 303 ? -11.579 -5.455 15.794 1.00 97.56 303 LEU A CA 1
ATOM 2200 C C . LEU A 1 303 ? -12.822 -4.860 16.442 1.00 97.56 303 LEU A C 1
ATOM 2202 O O . LEU A 1 303 ? -13.671 -4.302 15.752 1.00 97.56 303 LEU A O 1
ATOM 2206 N N . SER A 1 304 ? -12.936 -4.989 17.758 1.00 98.12 304 SER A N 1
ATOM 2207 C CA . SER A 1 304 ? -14.006 -4.358 18.534 1.00 98.12 304 SER A CA 1
ATOM 2208 C C . SER A 1 304 ? -13.425 -3.197 19.333 1.00 98.12 304 SER A C 1
ATOM 2210 O O . SER A 1 304 ? -12.378 -3.359 19.953 1.00 98.12 304 SER A O 1
ATOM 2212 N N . PHE A 1 305 ? -14.100 -2.054 19.345 1.00 98.31 305 PHE A N 1
ATOM 2213 C CA . PHE A 1 305 ? -13.699 -0.857 20.078 1.00 98.31 305 PHE A CA 1
ATOM 2214 C C . PHE A 1 305 ? -14.781 -0.480 21.072 1.00 98.31 305 PHE A C 1
ATOM 2216 O O . PHE A 1 305 ? -15.962 -0.439 20.722 1.00 98.31 305 PHE A O 1
ATOM 2223 N N . ARG A 1 306 ? -14.372 -0.157 22.294 1.00 98.00 306 ARG A N 1
ATOM 2224 C CA . ARG A 1 306 ? -15.269 0.396 23.298 1.00 98.00 306 ARG A CA 1
ATOM 2225 C C . ARG A 1 306 ? -15.301 1.910 23.172 1.00 98.00 306 ARG A C 1
ATOM 2227 O O . ARG A 1 306 ? -14.265 2.564 23.293 1.00 98.00 306 ARG A O 1
ATOM 2234 N N . ALA A 1 307 ? -16.478 2.464 22.932 1.00 97.00 307 ALA A N 1
ATOM 2235 C CA . ALA A 1 307 ? -16.699 3.897 22.891 1.00 97.00 307 ALA A CA 1
ATOM 2236 C C . ALA A 1 307 ? -16.539 4.536 24.280 1.00 97.00 307 ALA A C 1
ATOM 2238 O O . ALA A 1 307 ? -16.802 3.915 25.311 1.00 97.00 307 ALA A O 1
ATOM 2239 N N . GLY A 1 308 ? -16.120 5.803 24.293 1.00 93.38 308 GLY A N 1
ATOM 2240 C CA . GLY A 1 308 ? -16.186 6.651 25.484 1.00 93.38 308 GLY A CA 1
ATOM 2241 C C . GLY A 1 308 ? -17.605 7.162 25.755 1.00 93.38 308 GLY A C 1
ATOM 2242 O O . GLY A 1 308 ? -18.589 6.649 25.225 1.00 93.38 308 GLY A O 1
ATOM 2243 N N . SER A 1 309 ? -17.714 8.245 26.525 1.00 92.56 309 SER A N 1
ATOM 2244 C CA . SER A 1 309 ? -19.000 8.857 26.908 1.00 92.56 309 SER A CA 1
ATOM 2245 C C . SER A 1 309 ? -19.890 9.271 25.730 1.00 92.56 309 SER A C 1
ATOM 2247 O O . SER A 1 309 ? -21.103 9.334 25.879 1.00 92.56 309 SER A O 1
ATOM 2249 N N . SER A 1 310 ? -19.306 9.529 24.556 1.00 92.50 310 SER A N 1
ATOM 2250 C CA . SER A 1 310 ? -20.060 9.864 23.341 1.00 92.50 310 SER A CA 1
ATOM 2251 C C . SER A 1 310 ? -20.829 8.693 22.714 1.00 92.50 310 SER A C 1
ATOM 2253 O O . SER A 1 310 ? -21.608 8.920 21.794 1.00 92.50 310 SER A O 1
ATOM 2255 N N . GLY A 1 311 ? -20.554 7.447 23.124 1.00 96.31 311 GLY A N 1
ATOM 2256 C CA . GLY A 1 311 ? -21.131 6.245 22.511 1.00 96.31 311 GLY A CA 1
ATOM 2257 C C . GLY A 1 311 ? -20.648 5.950 21.082 1.00 96.31 311 GLY A C 1
ATOM 2258 O O . GLY A 1 311 ? -21.082 4.969 20.490 1.00 96.31 311 GLY A O 1
ATOM 2259 N N . MET A 1 312 ? -19.740 6.759 20.527 1.00 97.56 312 MET A N 1
ATOM 2260 C CA . MET A 1 312 ? -19.183 6.609 19.177 1.00 97.56 312 MET A CA 1
ATOM 2261 C C . MET A 1 312 ? -17.660 6.456 19.205 1.00 97.56 312 MET A C 1
ATOM 2263 O O . MET A 1 312 ? -16.993 6.905 20.144 1.00 97.56 312 MET A O 1
ATOM 2267 N N . VAL A 1 313 ? -17.115 5.858 18.144 1.00 97.94 313 VAL A N 1
ATOM 2268 C CA . VAL A 1 313 ? -15.674 5.771 17.881 1.00 97.94 313 VAL A CA 1
ATOM 2269 C C . VAL A 1 313 ? -15.388 6.275 16.473 1.00 97.94 313 VAL A C 1
ATOM 2271 O O . VAL A 1 313 ? -16.076 5.909 15.520 1.00 97.94 313 VAL A O 1
ATOM 2274 N N . THR A 1 314 ? -14.328 7.067 16.344 1.00 97.50 314 THR A N 1
ATOM 2275 C CA . THR A 1 314 ? -13.722 7.389 15.051 1.00 97.50 314 THR A CA 1
ATOM 2276 C C . THR A 1 314 ? -12.417 6.619 14.920 1.00 97.50 314 THR A C 1
ATOM 2278 O O . THR A 1 314 ? -11.600 6.628 15.841 1.00 97.50 314 THR A O 1
ATOM 2281 N N . VAL A 1 315 ? -12.198 5.973 13.780 1.00 96.81 315 VAL A N 1
ATOM 2282 C CA . VAL A 1 315 ? -10.931 5.338 13.410 1.00 96.81 315 VAL A CA 1
ATOM 2283 C C . VAL A 1 315 ? -10.349 6.086 12.217 1.00 96.81 315 VAL A C 1
ATOM 2285 O O . VAL A 1 315 ? -11.004 6.252 11.190 1.00 96.81 315 VAL A O 1
ATOM 2288 N N . ARG A 1 316 ? -9.109 6.547 12.371 1.00 94.00 316 ARG A N 1
ATOM 2289 C CA . ARG A 1 316 ? -8.315 7.225 11.341 1.00 94.00 316 ARG A CA 1
ATOM 2290 C C . ARG A 1 316 ? -7.493 6.260 10.504 1.00 94.00 316 ARG A C 1
ATOM 2292 O O . ARG A 1 316 ? -7.165 6.579 9.372 1.00 94.00 316 ARG A O 1
ATOM 2299 N N . GLY A 1 317 ? -7.120 5.116 11.068 1.00 92.44 317 GLY A N 1
ATOM 2300 C CA . GLY A 1 317 ? -6.281 4.159 10.371 1.00 92.44 317 GLY A CA 1
ATOM 2301 C C . GLY A 1 317 ? -5.960 2.908 11.174 1.00 92.44 317 GLY A C 1
ATOM 2302 O O . GLY A 1 317 ? -6.039 2.906 12.407 1.00 92.44 317 GLY A O 1
ATOM 2303 N N . LEU A 1 318 ? -5.583 1.857 10.450 1.00 92.25 318 LEU A N 1
ATOM 2304 C CA . LEU A 1 318 ? -5.148 0.566 10.971 1.00 92.25 318 LEU A CA 1
ATOM 2305 C C . LEU A 1 318 ? -3.835 0.141 10.311 1.00 92.25 318 LEU A C 1
ATOM 2307 O O . LEU A 1 318 ? -3.668 0.252 9.098 1.00 92.25 318 LEU A O 1
ATOM 2311 N N . GLU A 1 319 ? -2.929 -0.418 11.108 1.00 88.62 319 GLU A N 1
ATOM 2312 C CA . GLU A 1 319 ? -1.630 -0.908 10.643 1.00 88.62 319 GLU A CA 1
ATOM 2313 C C . GLU A 1 319 ? -1.416 -2.347 11.109 1.00 88.62 319 GLU A C 1
ATOM 2315 O O . GLU A 1 319 ? -1.598 -2.651 12.283 1.00 88.62 319 GLU A O 1
ATOM 2320 N N . PHE A 1 320 ? -1.007 -3.252 10.222 1.00 88.50 320 PHE A N 1
ATOM 2321 C CA . PHE A 1 320 ? -0.942 -4.686 10.531 1.00 88.50 320 PHE A CA 1
ATOM 2322 C C . PHE A 1 320 ? 0.501 -5.168 10.621 1.00 88.50 320 PHE A C 1
ATOM 2324 O O . PHE A 1 320 ? 1.197 -5.196 9.607 1.00 88.50 320 PHE A O 1
ATOM 2331 N N . ARG A 1 321 ? 0.947 -5.583 11.813 1.00 87.25 321 ARG A N 1
ATOM 2332 C CA . ARG A 1 321 ? 2.328 -6.028 12.059 1.00 87.25 321 ARG A CA 1
ATOM 2333 C C . ARG A 1 321 ? 2.478 -7.536 11.916 1.00 87.25 321 ARG A C 1
ATOM 2335 O O . ARG A 1 321 ? 1.706 -8.296 12.498 1.00 87.25 321 ARG A O 1
ATOM 2342 N N . GLY A 1 322 ? 3.501 -7.952 11.177 1.00 84.56 322 GLY A N 1
ATOM 2343 C CA . GLY A 1 322 ? 3.845 -9.343 10.903 1.00 84.56 322 GLY A CA 1
ATOM 2344 C C . GLY A 1 322 ? 4.846 -9.932 11.889 1.00 84.56 322 GLY A C 1
ATOM 2345 O O . GLY A 1 322 ? 5.300 -9.279 12.831 1.00 84.56 322 GLY A O 1
ATOM 2346 N N . ALA A 1 323 ? 5.209 -11.193 11.665 1.00 78.62 323 ALA A N 1
ATOM 2347 C CA . ALA A 1 323 ? 6.111 -11.942 12.541 1.00 78.62 323 ALA A CA 1
ATOM 2348 C C . ALA A 1 323 ? 7.524 -11.339 12.644 1.00 78.62 323 ALA A C 1
ATOM 2350 O O . ALA A 1 323 ? 8.162 -11.479 13.683 1.00 78.62 323 ALA A O 1
ATOM 2351 N N . ALA A 1 324 ? 8.006 -10.650 11.606 1.00 71.81 324 ALA A N 1
ATOM 2352 C CA . ALA A 1 324 ? 9.307 -9.980 11.607 1.00 71.81 324 ALA A CA 1
ATOM 2353 C C . ALA A 1 324 ? 9.201 -8.478 11.951 1.00 71.81 324 ALA A C 1
ATOM 2355 O O . ALA A 1 324 ? 10.170 -7.730 11.793 1.00 71.81 324 ALA A O 1
ATOM 2356 N N . GLY A 1 325 ? 8.035 -8.017 12.423 1.00 72.00 325 GLY A N 1
ATOM 2357 C CA . GLY A 1 325 ? 7.773 -6.607 12.721 1.00 72.00 325 GLY A CA 1
ATOM 2358 C C . GLY A 1 325 ? 7.661 -5.727 11.471 1.00 72.00 325 GLY A C 1
ATOM 2359 O O . GLY A 1 325 ? 7.885 -4.516 11.543 1.00 72.00 325 GLY A O 1
ATOM 2360 N N . GLU A 1 326 ? 7.384 -6.330 10.318 1.00 74.25 326 GLU A N 1
ATOM 2361 C CA . GLU A 1 326 ? 7.056 -5.660 9.064 1.00 74.25 326 GLU A CA 1
ATOM 2362 C C . GLU A 1 326 ? 5.562 -5.324 8.977 1.00 74.25 326 GLU A C 1
ATOM 2364 O O . GLU A 1 326 ? 4.746 -5.946 9.656 1.00 74.25 326 GLU A O 1
ATOM 2369 N N . ASP A 1 327 ? 5.191 -4.384 8.107 1.00 76.38 327 ASP A N 1
ATOM 2370 C CA . ASP A 1 327 ? 3.787 -4.177 7.747 1.00 76.38 327 ASP A CA 1
ATOM 2371 C C . ASP A 1 327 ? 3.344 -5.271 6.748 1.00 76.38 327 ASP A C 1
ATOM 2373 O O . ASP A 1 327 ? 4.007 -5.529 5.740 1.00 76.38 327 ASP A O 1
ATOM 2377 N N . VAL A 1 328 ? 2.256 -5.986 7.061 1.00 72.44 328 VAL A N 1
ATOM 2378 C CA . VAL A 1 328 ? 1.764 -7.161 6.295 1.00 72.44 328 VAL A CA 1
ATOM 2379 C C . VAL A 1 328 ? 0.841 -6.7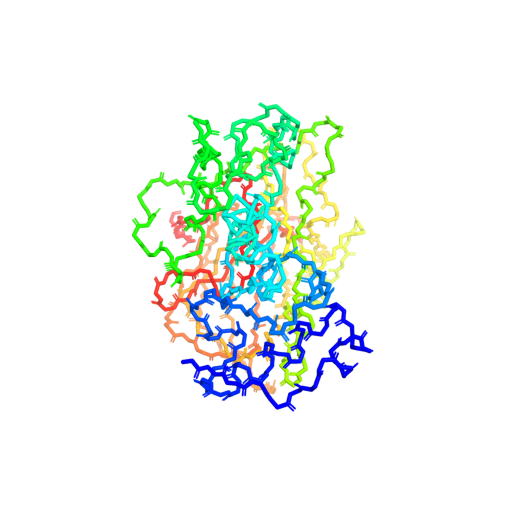55 5.140 1.00 72.44 328 VAL A C 1
ATOM 2381 O O . VAL A 1 328 ? 0.552 -7.554 4.249 1.00 72.44 328 VAL A O 1
ATOM 2384 N N . TYR A 1 329 ? 0.407 -5.501 5.137 1.00 74.81 329 TYR A N 1
ATOM 2385 C CA . TYR A 1 329 ? -0.482 -4.892 4.155 1.00 74.81 329 TYR A CA 1
ATOM 2386 C C . TYR A 1 329 ? -0.013 -3.467 3.854 1.00 74.81 329 TYR A C 1
ATOM 2388 O O . TYR A 1 329 ? 0.666 -2.924 4.726 1.00 74.81 329 TYR A O 1
ATOM 2396 N N . PRO A 1 330 ? -0.344 -2.862 2.686 1.00 67.06 330 PRO A N 1
ATOM 2397 C CA . PRO A 1 330 ? -0.138 -1.434 2.406 1.00 67.06 330 PRO A CA 1
ATOM 2398 C C . PRO A 1 330 ? -0.049 -0.546 3.633 1.00 67.06 330 PRO A C 1
ATOM 2400 O O . PRO A 1 330 ? -1.090 -0.292 4.231 1.00 67.06 330 PRO A O 1
ATOM 2403 N N . PRO A 1 331 ? 1.171 -0.118 4.052 1.00 63.16 331 PRO A N 1
ATOM 2404 C CA . PRO A 1 331 ? 1.275 0.806 5.151 1.00 63.16 331 PRO A CA 1
ATOM 2405 C C . PRO A 1 331 ? 0.601 2.085 4.689 1.00 63.16 331 PRO A C 1
ATOM 2407 O O . PRO A 1 331 ? 0.789 2.545 3.559 1.00 63.16 331 PRO A O 1
ATOM 2410 N N . MET A 1 332 ? -0.206 2.649 5.574 1.00 71.19 332 MET A N 1
ATOM 2411 C CA . MET A 1 332 ? -0.737 3.981 5.359 1.00 71.19 332 MET A CA 1
ATOM 2412 C C . MET A 1 332 ? 0.433 4.969 5.279 1.00 71.19 332 MET A C 1
ATOM 2414 O O . MET A 1 332 ? 1.444 4.805 5.970 1.00 71.19 332 MET A O 1
ATOM 2418 N N . VAL A 1 333 ? 0.308 6.008 4.450 1.00 66.94 333 VAL A N 1
ATOM 2419 C CA . VAL A 1 333 ? 1.244 7.137 4.501 1.00 66.94 333 VAL A CA 1
ATOM 2420 C C . VAL A 1 333 ? 1.026 7.827 5.828 1.00 66.94 333 VAL A C 1
ATOM 2422 O O . VAL A 1 333 ? -0.035 8.399 6.071 1.00 66.94 333 VAL A O 1
ATOM 2425 N N . ARG A 1 334 ? 2.026 7.767 6.693 1.00 68.88 334 ARG A N 1
ATOM 2426 C CA . ARG A 1 334 ? 1.924 8.348 8.020 1.00 68.88 334 ARG A CA 1
ATOM 2427 C C . ARG A 1 334 ? 2.287 9.827 7.911 1.00 68.88 334 ARG A C 1
ATOM 2429 O O . ARG A 1 334 ? 3.403 10.160 7.532 1.00 68.88 334 ARG A O 1
ATOM 2436 N N . GLU A 1 335 ? 1.353 10.705 8.260 1.00 68.00 335 GLU A N 1
ATOM 2437 C CA . GLU A 1 335 ? 1.665 12.095 8.633 1.00 68.00 335 GLU A CA 1
ATOM 2438 C C . GLU A 1 335 ? 1.966 12.203 10.141 1.00 68.00 335 GLU A C 1
ATOM 2440 O O . GLU A 1 335 ? 2.201 13.278 10.687 1.00 68.00 335 GLU A O 1
ATOM 2445 N N . VAL A 1 336 ? 1.951 11.062 10.832 1.00 66.12 336 VAL A N 1
ATOM 2446 C CA . VAL A 1 336 ? 2.179 10.928 12.266 1.00 66.12 336 VAL A CA 1
ATOM 2447 C C . VAL A 1 336 ? 3.197 9.860 12.575 1.00 66.12 336 VAL A C 1
ATOM 2449 O O . VAL A 1 336 ? 3.562 9.034 11.738 1.00 66.12 336 VAL A O 1
ATOM 2452 N N . ALA A 1 337 ? 3.631 9.845 13.830 1.00 64.00 337 ALA A N 1
ATOM 2453 C CA . ALA A 1 337 ? 4.438 8.751 14.293 1.00 64.00 337 ALA A CA 1
ATOM 2454 C C . ALA A 1 337 ? 3.707 7.409 14.213 1.00 64.00 337 ALA A C 1
ATOM 2456 O O . ALA A 1 337 ? 2.511 7.339 14.492 1.00 64.00 337 ALA A O 1
ATOM 2457 N N . PRO A 1 338 ? 4.426 6.327 13.866 1.00 63.38 338 PRO A N 1
ATOM 2458 C CA . PRO A 1 338 ? 3.913 4.986 14.026 1.00 63.38 338 PRO A CA 1
ATOM 2459 C C . PRO A 1 338 ? 3.302 4.749 15.400 1.00 63.38 338 PRO A C 1
ATOM 2461 O O . PRO A 1 338 ? 3.911 5.113 16.409 1.00 63.38 338 PRO A O 1
ATOM 2464 N N . ALA A 1 339 ? 2.175 4.038 15.447 1.00 67.56 339 ALA A N 1
ATOM 2465 C CA . ALA A 1 339 ? 1.704 3.447 16.689 1.00 67.56 339 ALA A CA 1
ATOM 2466 C C . ALA A 1 339 ? 2.749 2.418 17.160 1.00 67.56 339 ALA A C 1
ATOM 2468 O O . ALA A 1 339 ? 2.809 1.291 16.664 1.00 67.56 339 ALA A O 1
ATOM 2469 N N . ARG A 1 340 ? 3.649 2.841 18.055 1.00 68.94 340 ARG A N 1
ATOM 2470 C CA . ARG A 1 340 ? 4.659 1.974 18.698 1.00 68.94 340 ARG A CA 1
ATOM 2471 C C . ARG A 1 340 ? 4.473 1.870 20.202 1.00 68.94 340 ARG A C 1
ATOM 2473 O O . ARG A 1 340 ? 5.005 0.940 20.798 1.00 68.94 340 ARG A O 1
ATOM 2480 N N . ARG A 1 341 ? 3.750 2.812 20.813 1.00 84.44 341 ARG A N 1
ATOM 2481 C CA . ARG A 1 341 ? 3.418 2.745 22.235 1.00 84.44 341 ARG A CA 1
ATOM 2482 C C . ARG A 1 341 ? 2.400 1.629 22.449 1.00 84.44 341 ARG A C 1
ATOM 2484 O O . ARG A 1 341 ? 1.401 1.627 21.734 1.00 84.44 341 ARG A O 1
ATOM 2491 N N . PRO A 1 342 ? 2.641 0.677 23.360 1.00 89.44 342 PRO A N 1
ATOM 2492 C CA . PRO A 1 342 ? 1.655 -0.346 23.678 1.00 89.44 342 PRO A CA 1
ATOM 2493 C C . PRO A 1 342 ? 0.338 0.289 24.124 1.00 89.44 342 PRO A C 1
ATOM 2495 O O . PRO A 1 342 ? 0.349 1.274 24.859 1.00 89.44 342 PRO A O 1
ATOM 2498 N N . CYS A 1 343 ? -0.789 -0.279 23.703 1.00 91.94 343 CYS A N 1
ATOM 2499 C CA . CYS A 1 343 ? -2.068 0.066 24.317 1.00 91.94 343 CYS A CA 1
ATOM 2500 C C . CYS A 1 343 ? -2.039 -0.320 25.813 1.00 91.94 343 CYS A C 1
ATOM 2502 O O . CYS A 1 343 ? -1.528 -1.386 26.165 1.00 91.94 343 CYS A O 1
ATOM 2504 N N . GLY A 1 344 ? -2.587 0.537 26.677 1.00 82.88 344 GLY A N 1
ATOM 2505 C CA . GLY A 1 344 ? -2.735 0.276 28.116 1.00 82.88 344 GLY A CA 1
ATOM 2506 C C . GLY A 1 344 ? -1.514 0.631 28.970 1.00 82.88 344 GLY A C 1
ATOM 2507 O O . GLY A 1 344 ? -1.467 0.224 30.132 1.00 82.88 344 GLY A O 1
ATOM 2508 N N . GLY A 1 345 ? -0.543 1.343 28.388 1.00 58.34 345 GLY A N 1
ATOM 2509 C CA . GLY A 1 345 ? 0.582 1.968 29.091 1.00 58.34 345 GLY A CA 1
ATOM 2510 C C . GLY A 1 345 ? 0.278 3.370 29.598 1.00 58.34 345 GLY A C 1
ATOM 2511 O O . GLY A 1 345 ? -0.668 4.000 29.073 1.00 58.34 345 GLY A O 1
#

pLDDT: mean 86.91, std 11.67, range [43.06, 98.38]